Protein AF-A0AAE0N6N7-F1 (afdb_monomer_lite)

Secondary structure (DSSP, 8-state):
----------------------------PPPPTTHHHHHTSSPEEEEEEESS--THHHHHHHHHHHHH--TTEEEEEEE---TTS-SS--SHHHHHHHHHHHHHHHHH-SS-TTTT-SEEEE--SS--HHHHHHHHHHTTS-EEEHHHHHHHHHHHHS-TTT-EEEEEES-GGGTS-HHHHHHHHTS-S-HHHHHHTT--SHHHHTTS-SEEEE----HHHHS-S--SSHHHHHHHHHHHHHHHHHHHHHHHHHTTT-EEEEEE-SGGGTT-HHHHHHHHHHHH-HHHHHH-EEEEHHHHHHHHHHHHHSS----------HHHHHHHHHHHHHHHHHTTSTT-PPPP-PPPPPPPP--

InterPro domains:
  IPR015942 Asp/Glu/hydantoin racemase [PF01177] (47-173)
  IPR052186 Hydantoin racemase-like [PTHR28047] (44-173)
  IPR053714 Isomerization and Racemization Enzyme Superfamily [G3DSA:3.40.50.12500] (45-309)

Organism: NCBI:txid330526

Foldseek 3Di:
DDDDDDDDDDDDDDDDDDDDDDDPPPPPDDDDPVVVVVVVPAQAEEEEEELAQQPVVCVQCVVVLVVVCQPSYHYDYDHQPDPPQHNDDADPCSLVVSLVSVVCCCPVVPPNPLVRGQAYEHQDLDPRPNQVLSVLVNPPRYYYYLLNLCLVVQLVQQDPPLFAEEEEEQHPVCQVCLVCSCCVPPNDPPVVVCVVVVDDCVSSVSSGHLGYFHQNAFLCLCPPPDDPDPVRNVVSNVSSLVSLLVRLLVSCVSSVVRHQEYEHSHPSCPPCQVSSLVSLCVNNNPPRSNRYHYYYSSSSSSVVSSVVSPDPPPVPPPPDPSVVSVVVSVVVVVVVVVVVPPPPDDDDDDDDDDDDDDD

Structure (mmCIF, N/CA/C/O backbone):
data_AF-A0AAE0N6N7-F1
#
_entry.id   AF-A0AAE0N6N7-F1
#
loop_
_atom_site.group_PDB
_atom_site.id
_atom_site.type_symbol
_atom_site.label_atom_id
_atom_site.label_alt_id
_atom_site.label_comp_id
_atom_site.label_asym_id
_atom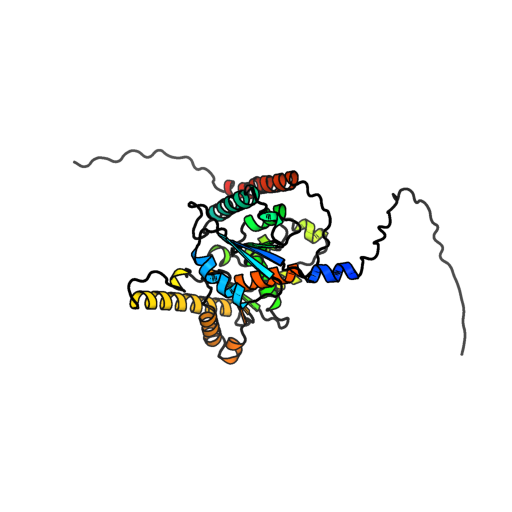_site.label_entity_id
_atom_site.label_seq_id
_atom_site.pdbx_PDB_ins_code
_atom_site.Cartn_x
_atom_site.Cartn_y
_atom_site.Cartn_z
_atom_site.occupancy
_atom_site.B_iso_or_equiv
_atom_site.auth_seq_id
_atom_site.auth_comp_id
_atom_site.auth_asym_id
_atom_site.auth_atom_id
_atom_site.pdbx_PDB_model_num
ATOM 1 N N . MET A 1 1 ? -68.391 -5.441 -29.777 1.00 37.22 1 MET A N 1
ATOM 2 C CA . MET A 1 1 ? -68.646 -4.586 -30.956 1.00 37.22 1 MET A CA 1
ATOM 3 C C . MET A 1 1 ? -67.304 -3.922 -31.245 1.00 37.22 1 MET A C 1
ATOM 5 O O . MET A 1 1 ? -66.884 -3.152 -30.397 1.00 37.22 1 MET A O 1
ATOM 9 N N . GLN A 1 2 ? -66.440 -4.465 -32.125 1.00 34.62 2 GLN A N 1
ATOM 10 C CA . GLN A 1 2 ? -66.438 -4.284 -33.604 1.00 34.62 2 GLN A CA 1
ATOM 11 C C . GLN A 1 2 ? -66.684 -2.808 -33.954 1.00 34.62 2 GLN A C 1
ATOM 13 O O . GLN A 1 2 ? -67.701 -2.286 -33.505 1.00 34.62 2 GLN A O 1
ATOM 18 N N . SER A 1 3 ? -65.803 -2.064 -34.628 1.00 36.16 3 SER A N 1
ATOM 19 C CA . SER A 1 3 ? -65.008 -2.294 -35.864 1.00 36.16 3 SER A CA 1
ATOM 20 C C . SER A 1 3 ? -63.909 -1.198 -35.952 1.00 36.16 3 SER A C 1
ATOM 22 O O . SER A 1 3 ? -64.148 -0.112 -35.426 1.00 36.16 3 SER A O 1
ATOM 24 N N . ASP A 1 4 ? -62.654 -1.461 -36.330 1.00 40.19 4 ASP A N 1
ATOM 25 C CA . ASP A 1 4 ? -62.022 -1.587 -37.676 1.00 40.19 4 ASP A CA 1
ATOM 26 C C . ASP A 1 4 ? -61.869 -0.282 -38.510 1.00 40.19 4 ASP A C 1
ATOM 28 O O . ASP A 1 4 ? -62.844 0.449 -38.691 1.00 40.19 4 ASP A O 1
ATOM 32 N N . ASP A 1 5 ? -60.629 -0.115 -39.025 1.00 41.44 5 ASP A N 1
ATOM 33 C CA . ASP A 1 5 ? -60.130 0.541 -40.268 1.00 41.44 5 ASP A CA 1
ATOM 34 C C . ASP A 1 5 ? -60.171 2.091 -40.417 1.00 41.44 5 ASP A C 1
ATOM 36 O O . ASP A 1 5 ? -61.094 2.743 -39.943 1.00 41.44 5 ASP A O 1
ATOM 40 N N . ASP A 1 6 ? -59.257 2.822 -41.088 1.00 35.31 6 ASP A N 1
ATOM 41 C CA . ASP A 1 6 ? -57.997 2.571 -41.826 1.00 35.31 6 ASP A CA 1
ATOM 42 C C . ASP A 1 6 ? -57.350 3.932 -42.241 1.00 35.31 6 ASP A C 1
ATOM 44 O O . ASP A 1 6 ? -58.058 4.936 -42.334 1.00 35.31 6 ASP A O 1
ATOM 48 N N . GLY A 1 7 ? -56.050 3.927 -42.601 1.00 30.41 7 GLY A N 1
ATOM 49 C CA . GLY A 1 7 ? -55.371 4.882 -43.524 1.00 30.41 7 GLY A CA 1
ATOM 50 C C . GLY A 1 7 ? -54.951 6.267 -42.971 1.00 30.41 7 GLY A C 1
ATOM 51 O O . GLY A 1 7 ? -55.625 6.850 -42.138 1.00 30.41 7 GLY A O 1
ATOM 52 N N . ASP A 1 8 ? -53.869 6.935 -43.388 1.00 31.20 8 ASP A N 1
ATOM 53 C CA . ASP A 1 8 ? -52.948 6.707 -44.500 1.00 31.20 8 ASP A CA 1
ATOM 54 C C . ASP A 1 8 ? -51.705 7.630 -44.396 1.00 31.20 8 ASP A C 1
ATOM 56 O O . ASP A 1 8 ? -51.755 8.720 -43.826 1.00 31.20 8 ASP A O 1
ATOM 60 N N . LEU A 1 9 ? -50.609 7.159 -45.001 1.00 29.58 9 LEU A N 1
ATOM 61 C CA . LEU A 1 9 ? -49.514 7.872 -45.685 1.00 29.58 9 LEU A CA 1
ATOM 62 C C . LEU A 1 9 ? -49.023 9.261 -45.199 1.00 29.58 9 LEU A C 1
ATOM 64 O O . LEU A 1 9 ? -49.625 10.294 -45.475 1.00 29.58 9 LEU A O 1
ATOM 68 N N . PHE A 1 10 ? -47.752 9.313 -44.769 1.00 30.17 10 PHE A N 1
ATOM 69 C CA . PHE A 1 10 ? -46.844 10.405 -45.155 1.00 30.17 10 PHE A CA 1
ATOM 70 C C . PHE A 1 10 ? -45.523 9.850 -45.693 1.00 30.17 10 PHE A C 1
ATOM 72 O O . PHE A 1 10 ? -44.670 9.341 -44.970 1.00 30.17 10 PHE A O 1
ATOM 79 N N . SER A 1 11 ? -45.378 9.970 -47.008 1.00 27.73 11 SER A N 1
ATOM 80 C CA . SER A 1 11 ? -44.148 9.802 -47.768 1.00 27.73 11 SER A CA 1
ATOM 81 C C . SER A 1 11 ? -43.227 11.007 -47.575 1.00 27.73 11 SER A C 1
ATOM 83 O O . SER A 1 11 ? -43.656 12.135 -47.818 1.00 27.73 11 SER A O 1
ATOM 85 N N . PHE A 1 12 ? -41.946 10.782 -47.279 1.00 28.17 12 PHE A N 1
ATOM 86 C CA . PHE A 1 12 ? -40.896 11.719 -47.673 1.00 28.17 12 PHE A CA 1
ATOM 87 C C . PHE A 1 12 ? -39.781 10.985 -48.408 1.00 28.17 12 PHE A C 1
ATOM 89 O O . PHE A 1 12 ? -39.242 9.972 -47.968 1.00 28.17 12 PHE A O 1
ATOM 96 N N . SER A 1 13 ? -39.527 11.510 -49.598 1.00 27.88 13 SER A N 1
ATOM 97 C CA . SER A 1 13 ? -38.642 11.030 -50.640 1.00 27.88 13 SER A CA 1
ATOM 98 C C . SER A 1 13 ? -37.166 11.155 -50.277 1.00 27.88 13 SER A C 1
ATOM 100 O O . SER A 1 13 ? -36.708 12.166 -49.751 1.00 27.88 13 SER A O 1
ATOM 102 N N . ASN A 1 14 ? -36.437 10.123 -50.680 1.00 30.17 14 ASN A N 1
ATOM 103 C CA . ASN A 1 14 ? -34.991 9.995 -50.691 1.00 30.17 14 ASN A CA 1
ATOM 104 C C . ASN A 1 14 ? -34.363 10.950 -51.726 1.00 30.17 14 ASN A C 1
ATOM 106 O O . ASN A 1 14 ? -34.770 10.929 -52.889 1.00 30.17 14 ASN A O 1
ATOM 110 N N . SER A 1 15 ? -33.320 11.702 -51.363 1.00 30.69 15 SER A N 1
ATOM 111 C CA . SER A 1 15 ? -32.329 12.153 -52.348 1.00 30.69 15 SER A CA 1
ATOM 112 C C . SER A 1 15 ? -30.962 12.435 -51.718 1.00 30.69 15 SER A C 1
ATOM 114 O O . SER A 1 15 ? -30.848 13.271 -50.828 1.00 30.69 15 SER A O 1
ATOM 116 N N . GLN A 1 16 ? -29.949 11.797 -52.313 1.00 28.53 16 GLN A N 1
ATOM 117 C CA . GLN A 1 16 ? -28.511 12.107 -52.294 1.00 28.53 16 GLN A CA 1
ATOM 118 C C . GLN A 1 16 ? -27.641 11.474 -51.196 1.00 28.53 16 GLN A C 1
ATOM 120 O O . GLN A 1 16 ? -27.112 12.111 -50.293 1.00 28.53 16 GLN A O 1
ATOM 125 N N . THR A 1 17 ? -27.389 10.182 -51.404 1.00 31.73 17 THR A N 1
ATOM 126 C CA . THR A 1 17 ? -26.151 9.476 -51.057 1.00 31.73 17 THR A CA 1
ATOM 127 C C . THR A 1 17 ? -25.037 9.777 -52.067 1.00 31.73 17 THR A C 1
ATOM 129 O O . THR A 1 17 ? -25.187 9.426 -53.235 1.00 31.73 17 THR A O 1
ATOM 132 N N . THR A 1 18 ? -23.883 10.271 -51.611 1.00 32.44 18 THR A N 1
ATOM 133 C CA . THR A 1 18 ? -22.568 9.943 -52.199 1.00 32.44 18 THR A CA 1
ATOM 134 C C . THR A 1 18 ? -21.485 10.012 -51.121 1.00 32.44 18 THR A C 1
ATOM 136 O O . THR A 1 18 ? -21.250 11.084 -50.570 1.00 32.44 18 THR A O 1
ATOM 139 N N . GLY A 1 19 ? -20.804 8.887 -50.858 1.00 31.38 19 GLY A N 1
ATOM 140 C CA . GLY A 1 19 ? -19.499 8.881 -50.183 1.00 31.38 19 GLY A CA 1
ATOM 141 C C . GLY A 1 19 ? -19.354 8.053 -48.900 1.00 31.38 19 GLY A C 1
ATOM 142 O O . GLY A 1 19 ? -18.694 8.522 -47.981 1.00 31.38 19 GLY A O 1
ATOM 143 N N . LEU A 1 20 ? -19.910 6.836 -48.810 1.00 30.45 20 LEU A N 1
ATOM 144 C CA . LEU A 1 20 ? -19.481 5.872 -47.783 1.00 30.45 20 LEU A CA 1
ATOM 145 C C . LEU A 1 20 ? -18.446 4.913 -48.381 1.00 30.45 20 LEU A C 1
ATOM 147 O O . LEU A 1 20 ? -18.771 4.054 -49.200 1.00 30.45 20 LEU A O 1
ATOM 151 N N . ALA A 1 21 ? -17.191 5.075 -47.963 1.00 36.97 21 ALA A N 1
ATOM 152 C CA . ALA A 1 21 ? -16.147 4.086 -48.178 1.00 36.97 21 ALA A CA 1
ATOM 153 C C . ALA A 1 21 ? -16.553 2.759 -47.514 1.00 36.97 21 ALA A C 1
ATOM 155 O O . ALA A 1 21 ? -17.053 2.731 -46.389 1.00 36.97 21 ALA A O 1
ATOM 156 N N . SER A 1 22 ? -16.343 1.665 -48.240 1.00 33.16 22 SER A N 1
ATOM 157 C CA . SER A 1 22 ? -16.628 0.285 -47.852 1.00 33.16 22 SER A CA 1
ATOM 158 C C . SER A 1 22 ? -16.132 -0.045 -46.438 1.00 33.16 22 SER A C 1
ATOM 160 O O . SER A 1 22 ? -14.933 -0.222 -46.211 1.00 33.16 22 SER A O 1
ATOM 162 N N . ARG A 1 23 ? -17.064 -0.177 -45.491 1.00 32.50 23 ARG A N 1
ATOM 163 C CA . ARG A 1 23 ? -16.818 -0.780 -44.180 1.00 32.50 23 ARG A CA 1
ATOM 164 C C . ARG A 1 23 ? -16.650 -2.283 -44.410 1.00 32.50 23 ARG A C 1
ATOM 166 O O . ARG A 1 23 ? -17.635 -2.982 -44.613 1.00 32.50 23 ARG A O 1
ATOM 173 N N . LYS A 1 24 ? -15.405 -2.773 -44.446 1.00 32.78 24 LYS A N 1
ATOM 174 C CA . LYS A 1 24 ? -15.137 -4.217 -44.380 1.00 32.78 24 LYS A CA 1
ATOM 175 C C . LYS A 1 24 ? -15.711 -4.725 -43.057 1.00 32.78 24 LYS A C 1
ATOM 177 O O . LYS A 1 24 ? -15.226 -4.338 -41.995 1.00 32.78 24 LYS A O 1
ATOM 182 N N . GLU A 1 25 ? -16.751 -5.547 -43.126 1.00 30.05 25 GLU A N 1
ATOM 183 C CA . GLU A 1 25 ? -17.173 -6.376 -42.002 1.00 30.05 25 GLU A CA 1
ATOM 184 C C . GLU A 1 25 ? -15.996 -7.268 -41.611 1.00 30.05 25 GLU A C 1
ATOM 186 O O . GLU A 1 25 ? -15.575 -8.148 -42.362 1.00 30.05 25 GLU A O 1
ATOM 191 N N . ILE A 1 26 ? -15.423 -6.998 -40.440 1.00 33.84 26 ILE A N 1
ATOM 192 C CA . ILE A 1 26 ? -14.475 -7.902 -39.799 1.00 33.84 26 ILE A CA 1
ATOM 193 C C . ILE A 1 26 ? -15.319 -9.070 -39.299 1.00 33.84 26 ILE A C 1
ATOM 195 O O . ILE A 1 26 ? -15.946 -8.994 -38.244 1.00 33.84 26 ILE A O 1
ATOM 199 N N . THR A 1 27 ? -15.391 -10.127 -40.102 1.00 29.03 27 THR A N 1
ATOM 200 C CA . THR A 1 27 ? -15.965 -11.398 -39.668 1.00 29.03 27 THR A CA 1
ATOM 201 C C . THR A 1 27 ? -14.968 -11.997 -38.681 1.00 29.03 27 THR A C 1
ATOM 203 O O . THR A 1 27 ? -13.871 -12.386 -39.075 1.00 29.03 27 THR A O 1
ATOM 206 N N . MET A 1 28 ? -15.290 -11.978 -37.385 1.00 32.44 28 MET A N 1
ATOM 207 C CA . MET A 1 28 ? -14.500 -12.707 -36.395 1.00 32.44 28 MET A CA 1
ATOM 208 C C . MET A 1 28 ? -14.747 -14.194 -36.633 1.00 32.44 28 MET A C 1
ATOM 210 O O . MET A 1 28 ? -15.859 -14.674 -36.414 1.00 32.44 28 MET A O 1
ATOM 214 N N . GLU A 1 29 ? -13.737 -14.911 -37.127 1.00 38.34 29 GLU A N 1
ATOM 215 C CA . GLU A 1 29 ? -13.797 -16.369 -37.132 1.00 38.34 29 GLU A CA 1
ATOM 216 C C . GLU A 1 29 ? -13.921 -16.872 -35.686 1.00 38.34 29 GLU A C 1
ATOM 218 O O . GLU A 1 29 ? -13.273 -16.322 -34.786 1.00 38.34 29 GLU A O 1
ATOM 223 N N . PRO A 1 30 ? -14.768 -17.882 -35.431 1.00 40.22 30 PRO A N 1
ATOM 224 C CA . PRO A 1 30 ? -14.930 -18.432 -34.098 1.00 40.22 30 PRO A CA 1
ATOM 225 C C . PRO A 1 30 ? -13.603 -19.046 -33.646 1.00 40.22 30 PRO A C 1
ATOM 227 O O . PRO A 1 30 ? -13.101 -19.993 -34.248 1.00 40.22 30 PRO A O 1
ATOM 230 N N . THR A 1 31 ? -13.032 -18.484 -32.580 1.00 55.28 31 THR A N 1
ATOM 231 C CA . THR A 1 31 ? -11.868 -19.028 -31.874 1.00 55.28 31 THR A CA 1
ATOM 232 C C . THR A 1 31 ? -12.093 -20.497 -31.534 1.00 55.28 31 THR A C 1
ATOM 234 O O . THR A 1 31 ? -13.128 -20.841 -30.961 1.00 55.28 31 THR A O 1
ATOM 237 N N . ASP A 1 32 ? -11.112 -21.337 -31.871 1.00 51.69 32 ASP A N 1
ATOM 238 C CA . ASP A 1 32 ? -11.078 -22.759 -31.529 1.00 51.69 32 ASP A CA 1
ATOM 239 C C . ASP A 1 32 ? -11.377 -22.950 -30.025 1.00 51.69 32 ASP A C 1
ATOM 241 O O . ASP A 1 32 ? -10.618 -22.448 -29.187 1.00 51.69 32 ASP A O 1
ATOM 245 N N . PRO A 1 33 ? -12.467 -23.645 -29.649 1.00 53.22 33 PRO A N 1
ATOM 246 C CA . PRO A 1 33 ? -12.832 -23.853 -28.250 1.00 53.22 33 PRO A CA 1
ATOM 247 C C . PRO A 1 33 ? -11.771 -24.638 -27.459 1.00 53.22 33 PRO A C 1
ATOM 249 O O . PRO A 1 33 ? -11.754 -24.544 -26.234 1.00 53.22 33 PRO A O 1
ATOM 252 N N . ASN A 1 34 ? -10.854 -25.352 -28.127 1.00 49.03 34 ASN A N 1
ATOM 253 C CA . ASN A 1 34 ? -9.736 -26.042 -27.476 1.00 49.03 34 ASN A CA 1
ATOM 254 C C . ASN A 1 34 ? -8.528 -25.135 -27.191 1.00 49.03 34 ASN A C 1
ATOM 256 O O . ASN A 1 34 ? -7.714 -25.462 -26.329 1.00 49.03 34 ASN A O 1
ATOM 260 N N . ALA A 1 35 ? -8.407 -23.973 -27.841 1.00 49.47 35 ALA A N 1
ATOM 261 C CA . ALA A 1 35 ? -7.314 -23.040 -27.558 1.00 49.47 35 ALA A CA 1
ATOM 262 C C . ALA A 1 35 ? -7.460 -22.389 -26.170 1.00 49.47 35 ALA A C 1
ATOM 264 O O . ALA A 1 35 ? -6.466 -22.041 -25.539 1.00 49.47 35 ALA A O 1
ATOM 265 N N . ALA A 1 36 ? -8.686 -22.261 -25.653 1.00 46.56 36 ALA A N 1
ATOM 266 C CA . ALA A 1 36 ? -8.923 -21.723 -24.316 1.00 46.56 36 ALA A CA 1
ATOM 267 C C . ALA A 1 36 ? -8.401 -22.651 -23.199 1.00 46.56 36 ALA A C 1
ATOM 269 O O . ALA A 1 36 ? -7.912 -22.148 -22.189 1.00 46.56 36 ALA A O 1
ATOM 270 N N . SER A 1 37 ? -8.427 -23.981 -23.386 1.00 49.69 37 SER A N 1
ATOM 271 C CA . SER A 1 37 ? -8.043 -24.932 -22.329 1.00 49.69 37 SER A CA 1
ATOM 272 C C . SER A 1 37 ? -6.529 -25.106 -22.158 1.00 49.69 37 SER A C 1
ATOM 274 O O . SER A 1 37 ? -6.078 -25.475 -21.078 1.00 49.69 37 SER A O 1
ATOM 276 N N . GLU A 1 38 ? -5.715 -24.836 -23.186 1.00 47.91 38 GLU A N 1
ATOM 277 C CA . GLU A 1 38 ? -4.245 -24.860 -23.053 1.00 47.91 38 GLU A CA 1
ATOM 278 C C . GLU A 1 38 ? -3.685 -23.599 -22.372 1.00 47.91 38 GLU A C 1
ATOM 280 O O . GLU A 1 38 ? -2.655 -23.666 -21.698 1.00 47.91 38 GLU A O 1
ATOM 285 N N . TYR A 1 39 ? -4.367 -22.453 -22.487 1.00 50.03 39 TYR A N 1
ATOM 286 C CA . TYR A 1 39 ? -3.932 -21.193 -21.868 1.00 50.03 39 TYR A CA 1
ATOM 287 C C . TYR A 1 39 ? -4.155 -21.135 -20.348 1.00 50.03 39 TYR A C 1
ATOM 289 O O . TYR A 1 39 ? -3.528 -20.310 -19.679 1.00 50.03 39 TYR A O 1
ATOM 297 N N . GLU A 1 40 ? -4.997 -22.010 -19.797 1.00 54.78 40 GLU A N 1
ATOM 298 C CA . GLU A 1 40 ? -5.256 -22.108 -18.355 1.00 54.78 40 GLU A CA 1
ATOM 299 C C . GLU A 1 40 ? -4.140 -22.834 -17.576 1.00 54.78 40 GLU A C 1
ATOM 301 O O . GLU A 1 40 ? -4.116 -22.766 -16.348 1.00 54.78 40 GLU A O 1
ATOM 306 N N . SER A 1 41 ? -3.182 -23.501 -18.241 1.00 62.50 41 SER A N 1
ATOM 307 C CA . SER A 1 41 ? -2.240 -24.395 -17.542 1.00 62.50 41 SER A CA 1
ATOM 308 C C . SER A 1 41 ? -0.912 -23.762 -17.108 1.00 62.50 41 SER A C 1
ATOM 310 O O . SER A 1 41 ? -0.263 -24.288 -16.198 1.00 62.50 41 SER A O 1
ATOM 312 N N . GLN A 1 42 ? -0.481 -22.647 -17.713 1.00 74.25 42 GLN A N 1
ATOM 313 C CA . GLN A 1 42 ? 0.834 -22.071 -17.406 1.00 74.25 42 GLN A CA 1
ATOM 314 C C . GLN A 1 42 ? 0.773 -21.001 -16.309 1.00 74.25 42 GLN A C 1
ATOM 316 O O . GLN A 1 42 ? -0.034 -20.072 -16.393 1.00 74.25 42 GLN A O 1
ATOM 321 N N . PRO A 1 43 ? 1.655 -21.081 -15.295 1.00 85.25 43 PRO A N 1
ATOM 322 C CA . PRO A 1 43 ? 1.693 -20.090 -14.236 1.00 85.25 43 PRO A CA 1
ATOM 323 C C . PRO A 1 43 ? 2.142 -18.730 -14.783 1.00 85.25 43 PRO A C 1
ATOM 325 O O . PRO A 1 43 ? 3.162 -18.617 -15.468 1.00 85.25 43 PRO A O 1
ATOM 328 N N . ARG A 1 44 ? 1.390 -17.686 -14.441 1.00 89.00 44 ARG A N 1
ATOM 329 C CA . ARG A 1 44 ? 1.674 -16.299 -14.808 1.00 89.00 44 ARG A CA 1
ATOM 330 C C . ARG A 1 44 ? 2.804 -15.744 -13.963 1.00 89.00 44 ARG A C 1
ATOM 332 O O . ARG A 1 44 ? 2.857 -15.978 -12.758 1.00 89.00 44 ARG A O 1
ATOM 339 N N . ARG A 1 45 ? 3.710 -14.992 -14.580 1.00 91.94 45 ARG A N 1
ATOM 340 C CA . ARG A 1 45 ? 4.894 -14.441 -13.913 1.00 91.94 45 ARG A CA 1
ATOM 341 C C . ARG A 1 45 ? 4.710 -12.952 -13.673 1.00 91.94 45 ARG A C 1
ATOM 343 O O . ARG A 1 45 ? 4.521 -12.194 -14.612 1.00 91.94 45 ARG A O 1
ATOM 350 N N . PHE A 1 46 ? 4.866 -12.496 -12.442 1.00 93.50 46 PHE A N 1
ATOM 351 C CA . PHE A 1 46 ? 4.744 -11.089 -12.070 1.00 93.50 46 PHE A CA 1
ATOM 352 C C . PHE A 1 46 ? 6.047 -10.550 -11.504 1.00 93.50 46 PHE A C 1
ATOM 354 O O . PHE A 1 46 ? 6.753 -11.253 -10.782 1.00 93.50 46 PHE A O 1
ATOM 361 N N . LEU A 1 47 ? 6.345 -9.285 -11.798 1.00 93.94 47 LEU A N 1
ATOM 362 C CA . LEU A 1 47 ? 7.499 -8.593 -11.236 1.00 93.94 47 LEU A CA 1
ATOM 363 C C . LEU A 1 47 ? 7.058 -7.504 -10.259 1.00 93.94 47 LEU A C 1
ATOM 365 O O . LEU A 1 47 ? 6.396 -6.538 -10.629 1.00 93.94 47 LEU A O 1
ATOM 369 N N . ILE A 1 48 ? 7.479 -7.638 -9.008 1.00 94.56 48 ILE A N 1
ATOM 370 C CA . ILE A 1 48 ? 7.307 -6.637 -7.961 1.00 94.56 48 ILE A CA 1
ATOM 371 C C . ILE A 1 48 ? 8.552 -5.755 -7.947 1.00 94.56 48 ILE A C 1
ATOM 373 O O . ILE A 1 48 ? 9.650 -6.217 -7.648 1.00 94.56 48 ILE A O 1
ATOM 377 N N . ILE A 1 49 ? 8.384 -4.480 -8.262 1.00 94.00 49 ILE A N 1
ATOM 378 C CA . ILE A 1 49 ? 9.453 -3.503 -8.435 1.00 94.00 49 ILE A CA 1
ATOM 379 C C . ILE A 1 49 ? 9.454 -2.556 -7.236 1.00 94.00 49 ILE A C 1
ATOM 381 O O . ILE A 1 49 ? 8.560 -1.724 -7.097 1.00 94.00 49 ILE A O 1
ATOM 385 N N . SER A 1 50 ? 10.483 -2.636 -6.396 1.00 93.31 50 SER A N 1
ATOM 386 C CA . SER A 1 50 ? 10.810 -1.581 -5.437 1.00 93.31 50 SER A CA 1
ATOM 387 C C . SER A 1 50 ? 11.704 -0.542 -6.123 1.00 93.31 50 SER A C 1
ATOM 389 O O . SER A 1 50 ? 12.849 -0.861 -6.460 1.00 93.31 50 SER A O 1
ATOM 391 N N . PRO A 1 51 ? 11.245 0.712 -6.295 1.00 92.31 51 PRO A N 1
ATOM 392 C CA . PRO A 1 51 ? 12.077 1.776 -6.865 1.00 92.31 51 PRO A CA 1
ATOM 393 C C . PRO A 1 51 ? 13.206 2.230 -5.926 1.00 92.31 51 PRO A C 1
ATOM 395 O O . PRO A 1 51 ? 14.163 2.866 -6.365 1.00 92.31 51 PRO A O 1
ATOM 398 N N . THR A 1 52 ? 13.121 1.885 -4.639 1.00 90.94 52 THR A N 1
ATOM 399 C CA . THR A 1 52 ? 14.172 2.142 -3.645 1.00 90.94 52 THR A CA 1
ATOM 400 C C . THR A 1 52 ? 15.130 0.961 -3.532 1.00 90.94 52 THR A C 1
ATOM 402 O O . THR A 1 52 ? 14.760 -0.177 -3.834 1.00 90.94 52 THR A O 1
ATOM 405 N N . ARG A 1 53 ? 16.322 1.209 -2.979 1.00 88.50 53 ARG A N 1
ATOM 406 C CA . ARG A 1 53 ? 17.299 0.160 -2.627 1.00 88.50 53 ARG A CA 1
ATOM 407 C C . ARG A 1 53 ? 17.055 -0.504 -1.264 1.00 88.50 53 ARG A C 1
ATOM 409 O O . ARG A 1 53 ? 17.986 -0.941 -0.583 1.00 88.50 53 ARG A O 1
ATOM 416 N N . SER A 1 54 ? 15.819 -0.489 -0.771 1.00 83.31 54 SER A N 1
ATOM 417 C CA . SER A 1 54 ? 15.501 -1.037 0.548 1.00 83.31 54 SER A CA 1
ATOM 418 C C . SER A 1 54 ? 15.524 -2.570 0.525 1.00 83.31 54 SER A C 1
ATOM 420 O O . SER A 1 54 ? 14.511 -3.206 0.271 1.00 83.31 54 SER A O 1
ATOM 422 N N . GLU A 1 55 ? 16.663 -3.188 0.850 1.00 72.19 55 GLU A N 1
ATOM 423 C CA . GLU A 1 55 ? 16.798 -4.657 1.003 1.00 72.19 55 GLU A CA 1
ATOM 424 C C . GLU A 1 55 ? 15.784 -5.248 1.998 1.00 72.19 55 GLU A C 1
ATOM 426 O O . GLU A 1 55 ? 15.341 -6.390 1.887 1.00 72.19 55 GLU A O 1
ATOM 431 N N . SER A 1 56 ? 15.366 -4.424 2.961 1.00 76.94 56 SER A N 1
ATOM 432 C CA . SER A 1 56 ? 14.366 -4.761 3.969 1.00 76.94 56 SER A CA 1
ATOM 433 C C . SER A 1 56 ? 12.995 -5.123 3.377 1.00 76.94 56 SER A C 1
ATOM 435 O O . SER A 1 56 ? 12.224 -5.814 4.047 1.00 76.94 56 SER A O 1
ATOM 437 N N . PHE A 1 57 ? 12.728 -4.685 2.140 1.00 81.56 57 PHE A N 1
ATOM 438 C CA . PHE A 1 57 ? 11.500 -4.902 1.386 1.00 81.56 57 PHE A CA 1
ATOM 439 C C . PHE A 1 57 ? 11.262 -6.385 1.082 1.00 81.56 57 PHE A C 1
ATOM 441 O O . PHE A 1 57 ? 10.221 -6.922 1.451 1.00 81.56 57 PHE A O 1
ATOM 448 N N . VAL A 1 58 ? 12.238 -7.072 0.477 1.00 80.19 58 VAL A N 1
ATOM 449 C CA . VAL A 1 58 ? 12.086 -8.475 0.044 1.00 80.19 58 VAL A CA 1
ATOM 450 C C . VAL A 1 58 ? 11.811 -9.374 1.245 1.00 80.19 58 VAL A C 1
ATOM 452 O O . VAL A 1 58 ? 10.807 -10.080 1.277 1.00 80.19 58 VAL A O 1
ATOM 455 N N . HIS A 1 59 ? 12.643 -9.267 2.284 1.00 82.44 59 HIS A N 1
ATOM 456 C CA . HIS A 1 59 ? 12.483 -10.054 3.508 1.00 82.44 59 HIS A CA 1
ATOM 457 C C . HIS A 1 59 ? 11.139 -9.832 4.210 1.00 82.44 59 HIS A C 1
ATOM 459 O O . HIS A 1 59 ? 10.657 -10.729 4.896 1.00 82.44 59 HIS A O 1
ATOM 465 N N . ARG A 1 60 ? 10.540 -8.644 4.069 1.00 81.81 60 ARG A N 1
ATOM 466 C CA . ARG A 1 60 ? 9.271 -8.317 4.723 1.00 81.81 60 ARG A CA 1
ATOM 467 C C . ARG A 1 60 ? 8.068 -8.788 3.915 1.00 81.81 60 ARG A C 1
ATOM 469 O O . ARG A 1 60 ? 7.126 -9.327 4.487 1.00 81.81 60 ARG A O 1
ATOM 476 N N . PHE A 1 61 ? 8.088 -8.566 2.607 1.00 87.12 61 PHE A N 1
ATOM 477 C CA . PHE A 1 61 ? 6.897 -8.717 1.782 1.00 87.12 61 PHE A CA 1
ATOM 478 C C . PHE A 1 61 ? 6.801 -10.061 1.069 1.00 87.12 61 PHE A C 1
ATOM 480 O O . PHE A 1 61 ? 5.687 -10.481 0.779 1.00 87.12 61 PHE A O 1
ATOM 487 N N . MET A 1 62 ? 7.901 -10.784 0.847 1.00 89.00 62 MET A N 1
ATOM 488 C CA . MET A 1 62 ? 7.809 -12.133 0.268 1.00 89.00 62 MET A CA 1
ATOM 489 C C . MET A 1 62 ? 7.009 -13.107 1.139 1.00 89.00 62 MET A C 1
ATOM 491 O O . MET A 1 62 ? 6.087 -13.714 0.604 1.00 89.00 62 MET A O 1
ATOM 495 N N . PRO A 1 63 ? 7.176 -13.140 2.479 1.00 90.31 63 PRO A N 1
ATOM 496 C CA . PRO A 1 63 ? 6.300 -13.947 3.327 1.00 90.31 63 PRO A CA 1
ATOM 497 C C . PRO A 1 63 ? 4.813 -13.591 3.194 1.00 90.31 63 PRO A C 1
ATOM 499 O O . PRO A 1 63 ? 3.950 -14.424 3.447 1.00 90.31 63 PRO A O 1
ATOM 502 N N . LEU A 1 64 ? 4.489 -12.341 2.849 1.00 89.62 64 LEU A N 1
ATOM 503 C CA . LEU A 1 64 ? 3.111 -11.920 2.609 1.00 89.62 64 LEU A CA 1
ATOM 504 C C . LEU A 1 64 ? 2.605 -12.397 1.243 1.00 89.62 64 LEU A C 1
ATOM 506 O O . LEU A 1 64 ? 1.465 -12.840 1.162 1.00 89.62 64 LEU A O 1
ATOM 510 N N . VAL A 1 65 ? 3.438 -12.337 0.204 1.00 91.81 65 VAL A N 1
ATOM 511 C CA . VAL A 1 65 ? 3.123 -12.905 -1.115 1.00 91.81 65 VAL A CA 1
ATOM 512 C C . VAL A 1 65 ? 2.857 -14.408 -0.998 1.00 91.81 65 VAL A C 1
ATOM 514 O O . VAL A 1 65 ? 1.828 -14.876 -1.480 1.00 91.81 65 VAL A O 1
ATOM 517 N N . ASP A 1 66 ? 3.710 -15.132 -0.272 1.00 90.44 66 ASP A N 1
ATOM 518 C CA . ASP A 1 66 ? 3.564 -16.574 -0.046 1.00 90.44 66 ASP A CA 1
ATOM 519 C C . ASP A 1 66 ? 2.263 -16.903 0.698 1.00 90.44 66 ASP A C 1
ATOM 521 O O . ASP A 1 66 ? 1.544 -17.826 0.324 1.00 90.44 66 ASP A O 1
ATOM 525 N N . ARG A 1 67 ? 1.911 -16.110 1.723 1.00 91.81 67 ARG A N 1
ATOM 526 C CA . ARG A 1 67 ? 0.650 -16.273 2.469 1.00 91.81 67 ARG A CA 1
ATOM 527 C C . ARG A 1 67 ? -0.595 -16.008 1.630 1.00 91.81 67 ARG A C 1
ATOM 529 O O . ARG A 1 67 ? -1.627 -16.608 1.907 1.00 91.81 67 ARG A O 1
ATOM 536 N N . LEU A 1 68 ? -0.525 -15.090 0.664 1.00 90.56 68 LEU A N 1
ATOM 537 C CA . LEU A 1 68 ? -1.649 -14.819 -0.234 1.00 90.56 68 LEU A CA 1
ATOM 538 C C . LEU A 1 68 ? -1.897 -15.983 -1.199 1.00 90.56 68 LEU A C 1
ATOM 540 O O . LEU A 1 68 ? -3.031 -16.136 -1.643 1.00 90.56 68 LEU A O 1
ATOM 544 N N . ALA A 1 69 ? -0.864 -16.786 -1.494 1.00 87.75 69 ALA A N 1
ATOM 545 C CA . ALA A 1 69 ? -0.949 -18.035 -2.252 1.00 87.75 69 ALA A CA 1
ATOM 546 C C . ALA A 1 69 ? -1.826 -17.924 -3.512 1.00 87.75 69 ALA A C 1
ATOM 548 O O . ALA A 1 69 ? -2.681 -18.774 -3.762 1.00 87.75 69 ALA A O 1
ATOM 549 N N . ILE A 1 70 ? -1.640 -16.843 -4.284 1.00 88.88 70 ILE A N 1
ATOM 550 C CA . ILE A 1 70 ? -2.449 -16.576 -5.476 1.00 88.88 70 ILE A CA 1
ATOM 551 C C . ILE A 1 70 ? -2.263 -17.746 -6.457 1.00 88.88 70 ILE A C 1
ATOM 553 O O . ILE A 1 70 ? -1.136 -17.982 -6.905 1.00 88.88 70 ILE A O 1
ATOM 557 N N . PRO A 1 71 ? -3.333 -18.489 -6.794 1.00 85.81 71 PRO A N 1
ATOM 558 C CA . PRO A 1 71 ? -3.216 -19.650 -7.664 1.00 85.81 71 PRO A CA 1
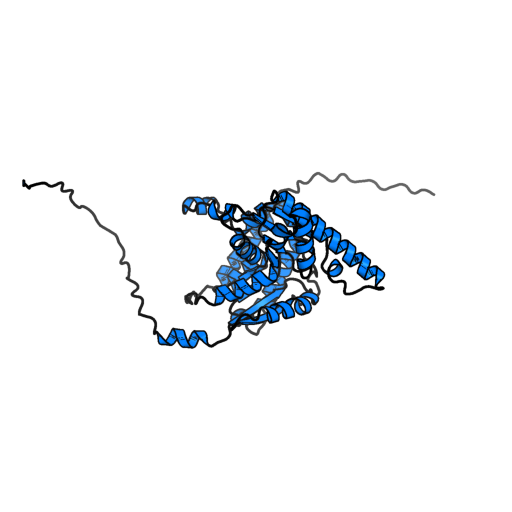ATOM 559 C C . PRO A 1 71 ? -2.623 -19.267 -9.020 1.00 85.81 71 PRO A C 1
ATOM 561 O O . PRO A 1 71 ? -2.921 -18.201 -9.556 1.00 85.81 71 PRO A O 1
ATOM 564 N N . HIS A 1 72 ? -1.780 -20.141 -9.572 1.00 86.50 72 HIS A N 1
ATOM 565 C CA . HIS A 1 72 ? -1.166 -19.963 -10.894 1.00 86.50 72 HIS A CA 1
ATOM 566 C C . HIS A 1 72 ? -0.388 -18.643 -11.074 1.00 86.50 72 HIS A C 1
ATOM 568 O O . HIS A 1 72 ? -0.201 -18.194 -12.203 1.00 86.50 72 HIS A O 1
ATOM 574 N N . ALA A 1 73 ? 0.098 -18.032 -9.989 1.00 90.38 73 ALA A N 1
ATOM 575 C CA . ALA A 1 73 ? 0.895 -16.810 -10.022 1.00 90.38 73 ALA A CA 1
ATOM 576 C C . ALA A 1 73 ? 2.279 -17.027 -9.394 1.00 90.38 73 ALA A C 1
ATOM 578 O O . ALA A 1 73 ? 2.409 -17.497 -8.267 1.00 90.38 73 ALA A O 1
ATOM 579 N N . ILE A 1 74 ? 3.325 -16.639 -10.119 1.00 91.56 74 ILE A N 1
ATOM 580 C CA . ILE A 1 74 ? 4.717 -16.643 -9.671 1.00 91.56 74 ILE A CA 1
ATOM 581 C C . ILE A 1 74 ? 5.164 -15.196 -9.546 1.00 91.56 74 ILE A C 1
ATOM 583 O O . ILE A 1 74 ? 5.189 -14.465 -10.533 1.00 91.56 74 ILE A O 1
ATOM 587 N N . PHE A 1 75 ? 5.578 -14.786 -8.354 1.00 92.19 75 PHE A N 1
ATOM 588 C CA . PHE A 1 75 ? 6.079 -13.439 -8.117 1.00 92.19 75 PHE A CA 1
ATOM 589 C C . PHE A 1 75 ? 7.602 -13.442 -8.028 1.00 92.19 75 PHE A C 1
ATOM 591 O O . PHE A 1 75 ? 8.206 -14.229 -7.307 1.00 92.19 75 PHE A O 1
ATOM 598 N N . SER A 1 76 ? 8.229 -12.541 -8.770 1.00 91.88 76 SER A N 1
ATOM 599 C CA . SER A 1 76 ? 9.647 -12.208 -8.659 1.00 91.88 76 SER A CA 1
ATOM 600 C C . SER A 1 76 ? 9.791 -10.783 -8.146 1.00 91.88 76 SER A C 1
ATOM 602 O O . SER A 1 76 ? 8.901 -9.954 -8.333 1.00 91.88 76 SER A O 1
ATOM 604 N N . THR A 1 77 ? 10.920 -10.475 -7.518 1.00 91.69 77 THR A N 1
ATOM 605 C CA . THR A 1 77 ? 11.204 -9.126 -7.019 1.00 91.69 77 THR A CA 1
ATOM 606 C C . THR A 1 77 ? 12.367 -8.494 -7.748 1.00 91.69 77 THR A C 1
ATOM 608 O O . THR A 1 77 ? 13.394 -9.130 -7.968 1.00 91.69 77 THR A O 1
ATOM 611 N N . TYR A 1 78 ? 12.238 -7.203 -8.002 1.00 91.50 78 TYR A N 1
ATOM 612 C CA . TYR A 1 78 ? 13.326 -6.319 -8.356 1.00 91.50 78 TYR A CA 1
ATOM 613 C C . TYR A 1 78 ? 13.435 -5.230 -7.290 1.00 91.50 78 TYR A C 1
ATOM 615 O O . TYR A 1 78 ? 12.461 -4.545 -6.979 1.00 91.50 78 TYR A O 1
ATOM 623 N N . VAL A 1 79 ? 14.630 -5.063 -6.737 1.00 90.94 79 VAL A N 1
ATOM 624 C CA . VAL A 1 79 ? 14.978 -3.950 -5.851 1.00 90.94 79 VAL A CA 1
ATOM 625 C C . VAL A 1 79 ? 16.015 -3.127 -6.585 1.00 90.94 79 VAL A C 1
ATOM 627 O O . VAL A 1 79 ? 16.973 -3.705 -7.090 1.00 90.94 79 VAL A O 1
ATOM 630 N N . ASN A 1 80 ? 15.824 -1.808 -6.652 1.00 90.00 80 ASN A N 1
ATOM 631 C CA . ASN A 1 80 ? 16.758 -0.921 -7.338 1.00 90.00 80 ASN A CA 1
ATOM 632 C C . ASN A 1 80 ? 18.188 -1.134 -6.794 1.00 90.00 80 ASN A C 1
ATOM 634 O O . ASN A 1 80 ? 18.439 -0.814 -5.628 1.00 90.00 80 ASN A O 1
ATOM 638 N N . PRO A 1 81 ? 19.113 -1.691 -7.600 1.00 86.94 81 PRO A N 1
ATOM 639 C CA . PRO A 1 81 ? 20.438 -2.069 -7.132 1.00 86.94 81 PRO A CA 1
ATOM 640 C C . PRO A 1 81 ? 21.407 -0.883 -7.128 1.00 86.94 81 PRO A C 1
ATOM 642 O O . PRO A 1 81 ? 22.539 -1.034 -6.672 1.00 86.94 81 PRO A O 1
ATOM 645 N N . CYS A 1 82 ? 21.003 0.283 -7.650 1.00 86.81 82 CYS A N 1
ATOM 646 C CA . CYS A 1 82 ? 21.878 1.442 -7.735 1.00 86.81 82 CYS A CA 1
ATOM 647 C C . CYS A 1 82 ? 22.317 1.886 -6.323 1.00 86.81 82 CYS A C 1
ATOM 649 O O . CYS A 1 82 ? 21.458 2.180 -5.483 1.00 86.81 82 CYS A O 1
ATOM 651 N N . PRO A 1 83 ? 23.634 1.968 -6.039 1.00 85.75 83 PRO A N 1
ATOM 652 C CA . PRO A 1 83 ? 24.137 2.387 -4.728 1.00 85.75 83 PRO A CA 1
ATOM 653 C C . PRO A 1 83 ? 23.646 3.776 -4.303 1.00 85.75 83 PRO A C 1
ATOM 655 O O . PRO A 1 83 ? 23.377 3.994 -3.117 1.00 85.75 83 PRO A O 1
ATOM 658 N N . ASP A 1 84 ? 23.472 4.664 -5.284 1.00 85.75 84 ASP A N 1
ATOM 659 C CA . ASP A 1 84 ? 23.034 6.050 -5.105 1.00 85.75 84 ASP A CA 1
ATOM 660 C C . ASP A 1 84 ? 21.510 6.186 -5.009 1.00 85.75 84 ASP A C 1
ATOM 662 O O . ASP A 1 84 ? 21.002 7.253 -4.663 1.00 85.75 84 ASP A O 1
ATOM 666 N N . ALA A 1 85 ? 20.751 5.113 -5.266 1.00 86.69 85 ALA A N 1
ATOM 667 C CA . ALA A 1 85 ? 19.311 5.147 -5.080 1.00 86.69 85 ALA A CA 1
ATOM 668 C C . ALA A 1 85 ? 18.969 5.440 -3.605 1.00 86.69 85 ALA A C 1
ATOM 670 O O . ALA A 1 85 ? 19.558 4.862 -2.678 1.00 86.69 85 ALA A O 1
ATOM 671 N N . PRO A 1 86 ? 17.981 6.302 -3.336 1.00 86.25 86 PRO A N 1
ATOM 672 C CA . PRO A 1 86 ? 17.546 6.561 -1.977 1.00 86.25 86 PRO A CA 1
ATOM 673 C C . PRO A 1 86 ? 16.921 5.308 -1.343 1.00 86.25 86 PRO A C 1
ATOM 675 O O . PRO A 1 86 ? 16.298 4.470 -2.004 1.00 86.25 86 PRO A O 1
ATOM 678 N N . ARG A 1 87 ? 17.066 5.181 -0.017 1.00 83.75 87 ARG A N 1
ATOM 679 C CA . ARG A 1 87 ? 16.357 4.156 0.778 1.00 83.75 87 ARG A CA 1
ATOM 680 C C . ARG A 1 87 ? 14.901 4.539 1.062 1.00 83.75 87 ARG A C 1
ATOM 682 O O . ARG A 1 87 ? 14.097 3.669 1.376 1.00 83.75 87 ARG A O 1
ATOM 689 N N . THR A 1 88 ? 14.575 5.824 0.946 1.00 81.94 88 THR A N 1
ATOM 690 C CA . THR A 1 88 ? 13.241 6.389 1.169 1.00 81.94 88 THR A CA 1
ATOM 691 C C . THR A 1 88 ? 13.027 7.523 0.180 1.00 81.94 88 THR A C 1
ATOM 693 O O . THR A 1 88 ? 13.908 8.363 0.026 1.00 81.94 88 THR A O 1
ATOM 696 N N . LEU A 1 89 ? 11.866 7.556 -0.465 1.00 82.88 89 LEU A N 1
ATOM 697 C CA . LEU A 1 89 ? 11.500 8.602 -1.416 1.00 82.88 89 LEU A CA 1
ATOM 698 C C . LEU A 1 89 ? 10.912 9.782 -0.642 1.00 82.88 89 LEU A C 1
ATOM 700 O O . LEU A 1 89 ? 9.957 9.593 0.110 1.00 82.88 89 LEU A O 1
ATOM 704 N N . ARG A 1 90 ? 11.491 10.977 -0.782 1.00 79.75 90 ARG A N 1
ATOM 705 C CA . ARG A 1 90 ? 11.034 12.177 -0.057 1.00 79.75 90 ARG A CA 1
ATOM 706 C C . ARG A 1 90 ? 10.740 13.351 -0.976 1.00 79.75 90 ARG A C 1
ATOM 708 O O . ARG A 1 90 ? 9.939 14.209 -0.622 1.00 79.75 90 ARG A O 1
ATOM 715 N N . THR A 1 91 ? 11.387 13.401 -2.133 1.00 82.38 91 THR A N 1
ATOM 716 C CA . THR A 1 91 ? 11.294 14.520 -3.070 1.00 82.38 91 THR A CA 1
ATOM 717 C C . THR A 1 91 ? 10.854 14.055 -4.452 1.00 82.38 91 THR A C 1
ATOM 719 O O . THR A 1 91 ? 11.071 12.906 -4.837 1.00 82.38 91 THR A O 1
ATOM 722 N N . SER A 1 92 ? 10.292 14.965 -5.250 1.00 82.56 92 SER A N 1
ATOM 723 C CA . SER A 1 92 ? 9.988 14.685 -6.659 1.00 82.56 92 SER A CA 1
ATOM 724 C C . SER A 1 92 ? 11.240 14.287 -7.447 1.00 82.56 92 SER A C 1
ATOM 726 O O . SER A 1 92 ? 11.159 13.443 -8.335 1.00 82.56 92 SER A O 1
ATOM 728 N N . ASN A 1 93 ? 12.408 14.842 -7.101 1.00 86.00 93 ASN A N 1
ATOM 729 C CA . ASN A 1 93 ? 13.673 14.458 -7.720 1.00 86.00 93 ASN A CA 1
ATOM 730 C C . ASN A 1 93 ? 14.017 12.987 -7.437 1.00 86.00 93 ASN A C 1
ATOM 732 O O . ASN A 1 93 ? 14.420 12.281 -8.357 1.00 86.00 93 ASN A O 1
ATOM 736 N N . ASP A 1 94 ? 13.776 12.497 -6.215 1.00 87.38 94 ASP A N 1
ATOM 737 C CA . ASP A 1 94 ? 13.958 11.078 -5.880 1.00 87.38 94 ASP A CA 1
ATOM 738 C C . ASP A 1 94 ? 13.072 10.182 -6.756 1.00 87.38 94 ASP A C 1
ATOM 740 O O . ASP A 1 94 ? 13.534 9.164 -7.274 1.00 87.38 94 ASP A O 1
ATOM 744 N N . LEU A 1 95 ? 11.806 10.571 -6.951 1.00 89.00 95 LEU A N 1
ATOM 745 C CA . LEU A 1 95 ? 10.837 9.825 -7.763 1.00 89.00 95 LEU A CA 1
ATOM 746 C C . LEU A 1 95 ? 11.270 9.728 -9.233 1.00 89.00 95 LEU A C 1
ATOM 748 O O . LEU A 1 95 ? 11.192 8.660 -9.838 1.00 89.00 95 LEU A O 1
ATOM 752 N N . TRP A 1 96 ? 11.735 10.832 -9.819 1.00 89.69 96 TRP A N 1
ATOM 753 C CA . TRP A 1 96 ? 12.217 10.849 -11.202 1.00 89.69 96 TRP A CA 1
ATOM 754 C C . TRP A 1 96 ? 13.532 10.096 -11.365 1.00 89.69 96 TRP A C 1
ATOM 756 O O . TRP A 1 96 ? 13.656 9.274 -12.272 1.00 89.69 96 TRP A O 1
ATOM 766 N N . HIS A 1 97 ? 14.487 10.336 -10.468 1.00 91.19 97 HIS A N 1
ATOM 767 C CA . HIS A 1 97 ? 15.804 9.716 -10.530 1.00 91.19 97 HIS A CA 1
ATOM 768 C C . HIS A 1 97 ? 15.718 8.192 -10.398 1.00 91.19 97 HIS A C 1
ATOM 770 O O . HIS A 1 97 ? 16.302 7.460 -11.194 1.00 91.19 97 HIS A O 1
ATOM 776 N N . THR A 1 98 ? 14.921 7.696 -9.448 1.00 93.44 98 THR A N 1
ATOM 777 C CA . THR A 1 98 ? 14.704 6.251 -9.302 1.00 93.44 98 THR A CA 1
ATOM 778 C C . THR A 1 98 ? 13.929 5.659 -10.475 1.00 93.44 98 THR A C 1
ATOM 780 O O . THR A 1 98 ? 14.259 4.559 -10.906 1.00 93.44 98 THR A O 1
ATOM 783 N N . ALA A 1 99 ? 12.953 6.370 -11.054 1.00 93.69 99 ALA A N 1
ATOM 784 C CA . ALA A 1 99 ? 12.263 5.893 -12.253 1.00 93.69 99 ALA A CA 1
ATOM 785 C C . ALA A 1 99 ? 13.237 5.684 -13.420 1.00 93.69 99 ALA A C 1
ATOM 787 O O . ALA A 1 99 ? 13.209 4.631 -14.053 1.00 93.69 99 ALA A O 1
ATOM 788 N N . GLU A 1 100 ? 14.125 6.651 -13.664 1.00 91.38 100 GLU A N 1
ATOM 789 C CA . GLU A 1 100 ? 15.139 6.569 -14.716 1.00 91.38 100 GLU A CA 1
ATOM 790 C C . GLU A 1 100 ? 16.089 5.386 -14.495 1.00 91.38 100 GLU A C 1
ATOM 792 O O . GLU A 1 100 ? 16.274 4.577 -15.403 1.00 91.38 100 GLU A O 1
ATOM 797 N N . GLN A 1 101 ? 16.613 5.220 -13.277 1.00 91.62 101 GLN A N 1
ATOM 798 C CA . GLN A 1 101 ? 17.489 4.096 -12.928 1.00 91.62 101 GLN A CA 1
ATOM 799 C C . GLN A 1 101 ? 16.821 2.737 -13.168 1.00 91.62 101 GLN A C 1
ATOM 801 O O . GLN A 1 101 ? 17.421 1.843 -13.769 1.00 91.62 101 GLN A O 1
ATOM 806 N N . VAL A 1 102 ? 15.573 2.575 -12.715 1.00 91.69 102 VAL A N 1
ATOM 807 C CA . VAL A 1 102 ? 14.831 1.324 -12.906 1.00 91.69 102 VAL A CA 1
ATOM 808 C C . VAL A 1 102 ? 14.578 1.062 -14.389 1.00 91.69 102 VAL A C 1
ATOM 810 O O . VAL A 1 102 ? 14.789 -0.055 -14.851 1.00 91.69 102 VAL A O 1
ATOM 813 N N . LEU A 1 103 ? 14.166 2.070 -15.158 1.00 89.81 103 LEU A N 1
ATOM 814 C CA . LEU A 1 103 ? 13.874 1.900 -16.582 1.00 89.81 103 LEU A CA 1
ATOM 815 C C . LEU A 1 103 ? 15.124 1.620 -17.410 1.00 89.81 103 LEU A C 1
ATOM 817 O O . LEU A 1 103 ? 15.069 0.772 -18.296 1.00 89.81 103 LEU A O 1
ATOM 821 N N . MET A 1 104 ? 16.246 2.281 -17.112 1.00 86.38 104 MET A N 1
ATOM 822 C CA . MET A 1 104 ? 17.531 1.981 -17.746 1.00 86.38 104 MET A CA 1
ATOM 823 C C . MET A 1 104 ? 17.912 0.521 -17.516 1.00 86.38 104 MET A C 1
ATOM 825 O O . MET A 1 104 ? 18.228 -0.177 -18.472 1.00 86.38 104 MET A O 1
ATOM 829 N N . PHE A 1 105 ? 17.786 0.020 -16.284 1.00 83.94 105 PHE A N 1
ATOM 830 C CA . PHE A 1 105 ? 18.057 -1.387 -16.002 1.00 83.94 105 PHE A CA 1
ATOM 831 C C . PHE A 1 105 ? 17.112 -2.325 -16.764 1.00 83.94 105 PHE A C 1
ATOM 833 O O . PHE A 1 105 ? 17.557 -3.285 -17.389 1.00 83.94 105 PHE A O 1
ATOM 840 N N . LEU A 1 106 ? 15.805 -2.049 -16.743 1.00 82.31 106 LEU A N 1
ATOM 841 C CA . LEU A 1 106 ? 14.812 -2.883 -17.422 1.00 82.31 106 LEU A CA 1
ATOM 842 C C . LEU A 1 106 ? 14.974 -2.881 -18.953 1.00 82.31 106 LEU A C 1
ATOM 844 O O . LEU A 1 106 ? 14.615 -3.871 -19.590 1.00 82.31 106 LEU A O 1
ATOM 848 N N . ARG A 1 107 ? 15.513 -1.798 -19.532 1.00 76.81 107 ARG A N 1
ATOM 849 C CA . ARG A 1 107 ? 15.787 -1.653 -20.969 1.00 76.81 107 ARG A CA 1
ATOM 850 C C . ARG A 1 107 ? 17.109 -2.295 -21.382 1.00 76.81 107 ARG A C 1
ATOM 852 O O . ARG A 1 107 ? 17.139 -3.034 -22.359 1.00 76.81 107 ARG A O 1
ATOM 859 N N . ASP A 1 108 ? 18.180 -1.976 -20.661 1.00 72.44 108 ASP A N 1
ATOM 860 C CA . ASP A 1 108 ? 19.558 -2.266 -21.072 1.00 72.44 108 ASP A CA 1
ATOM 861 C C . ASP A 1 108 ? 20.043 -3.632 -20.573 1.00 72.44 108 ASP A C 1
ATOM 863 O O . ASP A 1 108 ? 21.124 -4.080 -20.955 1.00 72.44 108 ASP A O 1
ATOM 867 N N . SER A 1 109 ? 19.249 -4.327 -19.747 1.00 65.44 109 SER A N 1
ATOM 868 C CA . SER A 1 109 ? 19.543 -5.708 -19.380 1.00 65.44 109 SER A CA 1
ATOM 869 C C . SER A 1 109 ? 19.459 -6.604 -20.632 1.00 65.44 109 SER A C 1
ATOM 871 O O . SER A 1 109 ? 18.367 -6.756 -21.191 1.00 65.44 109 SER A O 1
ATOM 873 N N . PRO A 1 110 ? 20.571 -7.240 -21.065 1.00 45.97 110 PRO A N 1
ATOM 874 C CA . PRO A 1 110 ? 20.649 -8.013 -22.315 1.00 45.97 110 PRO A CA 1
ATOM 875 C C . PRO A 1 110 ? 19.685 -9.210 -22.379 1.00 45.97 110 PRO A C 1
ATOM 877 O O . PRO A 1 110 ? 19.479 -9.796 -23.439 1.00 45.97 110 PRO A O 1
ATOM 880 N N . SER A 1 111 ? 19.080 -9.566 -21.243 1.00 50.69 111 SER A N 1
ATOM 881 C CA . SER A 1 111 ? 18.236 -10.739 -21.048 1.00 50.69 111 SER A CA 1
ATOM 882 C C . SER A 1 111 ? 16.806 -10.343 -20.683 1.00 50.69 111 SER A C 1
ATOM 884 O O . SER A 1 111 ? 16.346 -10.636 -19.586 1.00 50.69 111 SER A O 1
ATOM 886 N N . ALA A 1 112 ? 16.088 -9.690 -21.598 1.00 55.34 112 ALA A N 1
ATOM 887 C CA . ALA A 1 112 ? 14.625 -9.758 -21.715 1.00 55.34 112 ALA A CA 1
ATOM 888 C C . ALA A 1 112 ? 13.796 -9.656 -20.409 1.00 55.34 112 ALA A C 1
ATOM 890 O O . ALA A 1 112 ? 12.750 -10.300 -20.309 1.00 55.34 112 ALA A O 1
ATOM 891 N N . VAL A 1 113 ? 14.216 -8.858 -19.416 1.00 66.81 113 VAL A N 1
ATOM 892 C CA . VAL A 1 113 ? 13.509 -8.783 -18.122 1.00 66.81 113 VAL A CA 1
ATOM 893 C C . VAL A 1 113 ? 12.074 -8.321 -18.344 1.00 66.81 113 VAL A C 1
ATOM 895 O O . VAL A 1 113 ? 11.157 -8.864 -17.747 1.00 66.81 113 VAL A O 1
ATOM 898 N N . VAL A 1 114 ? 11.857 -7.387 -19.271 1.00 70.81 114 VAL A N 1
ATOM 899 C CA . VAL A 1 114 ? 10.516 -6.918 -19.624 1.00 70.81 114 VAL A CA 1
ATOM 900 C C . VAL A 1 114 ? 9.667 -8.037 -20.265 1.00 70.81 114 VAL A C 1
ATOM 902 O O . VAL A 1 114 ? 8.671 -8.415 -19.661 1.00 70.81 114 VAL A O 1
ATOM 905 N N . PRO A 1 115 ? 10.020 -8.659 -21.407 1.00 74.19 115 PRO A N 1
ATOM 906 C CA . PRO A 1 115 ? 9.162 -9.668 -22.041 1.00 74.19 115 PRO A CA 1
ATOM 907 C C . PRO A 1 115 ? 8.737 -10.873 -21.181 1.00 74.19 115 PRO A C 1
ATOM 909 O O . PRO A 1 115 ? 7.728 -11.498 -21.505 1.00 74.19 115 PRO A O 1
ATOM 912 N N . GLN A 1 116 ? 9.492 -11.209 -20.130 1.00 84.31 116 GLN A N 1
ATOM 913 C CA . GLN A 1 116 ? 9.324 -12.435 -19.338 1.00 84.31 116 GLN A CA 1
ATOM 914 C C . GLN A 1 116 ? 8.175 -12.420 -18.324 1.00 84.31 116 GLN A C 1
ATOM 916 O O . GLN A 1 116 ? 7.821 -13.487 -17.820 1.00 84.31 116 GLN A O 1
ATOM 921 N N . TYR A 1 117 ? 7.629 -11.250 -17.994 1.00 90.50 117 TYR A N 1
ATOM 922 C CA . TYR A 1 117 ? 6.547 -11.127 -17.017 1.00 90.50 117 TYR A CA 1
ATOM 923 C C . TYR A 1 117 ? 5.221 -10.823 -17.707 1.00 90.50 117 TYR A C 1
ATOM 925 O O . TYR A 1 117 ? 5.184 -10.164 -18.740 1.00 90.50 117 TYR A O 1
ATOM 933 N N . ASP A 1 118 ? 4.129 -11.292 -17.126 1.00 90.38 118 ASP A N 1
ATOM 934 C CA . ASP A 1 118 ? 2.753 -11.021 -17.524 1.00 90.38 118 ASP A CA 1
ATOM 935 C C . ASP A 1 118 ? 2.209 -9.733 -16.893 1.00 90.38 118 ASP A C 1
ATOM 937 O O . ASP A 1 118 ? 1.197 -9.218 -17.351 1.00 90.38 118 ASP A O 1
ATOM 941 N N . GLY A 1 119 ? 2.871 -9.184 -15.870 1.00 92.50 119 GLY A N 1
ATOM 942 C CA . GLY A 1 119 ? 2.467 -7.935 -15.228 1.00 92.50 119 GLY A CA 1
ATOM 943 C C . GLY A 1 119 ? 3.452 -7.439 -14.171 1.00 92.50 119 GLY A C 1
ATOM 944 O O . GLY A 1 119 ? 4.352 -8.167 -13.742 1.00 92.50 119 GLY A O 1
ATOM 945 N N . TYR A 1 120 ? 3.274 -6.187 -13.747 1.00 94.06 120 TYR A N 1
ATOM 946 C CA . TYR A 1 120 ? 4.213 -5.489 -12.868 1.00 94.06 120 TYR A CA 1
ATOM 947 C C . TYR A 1 120 ? 3.497 -4.772 -11.727 1.00 94.06 120 TYR A C 1
ATOM 949 O O . TYR A 1 120 ? 2.511 -4.067 -11.941 1.00 94.06 120 TYR A O 1
ATOM 957 N N . LEU A 1 121 ? 4.043 -4.897 -10.519 1.00 95.44 121 LEU A N 1
ATOM 958 C CA . LEU A 1 121 ? 3.633 -4.126 -9.351 1.00 95.44 121 LEU A CA 1
ATOM 959 C C . LEU A 1 121 ? 4.736 -3.133 -8.996 1.00 95.44 121 LEU A C 1
ATOM 961 O O . LEU A 1 121 ? 5.810 -3.541 -8.564 1.00 95.44 121 LEU A O 1
ATOM 965 N N . VAL A 1 122 ? 4.480 -1.833 -9.119 1.00 94.81 122 VAL A N 1
ATOM 966 C CA . VAL A 1 122 ? 5.387 -0.798 -8.607 1.00 94.81 122 VAL A CA 1
ATOM 967 C C . VAL A 1 122 ? 5.073 -0.568 -7.132 1.00 94.81 122 VAL A C 1
ATOM 969 O O . VAL A 1 122 ? 4.057 0.032 -6.775 1.00 94.81 122 VAL A O 1
ATOM 972 N N . ALA A 1 123 ? 5.965 -1.041 -6.266 1.00 93.50 123 ALA A N 1
ATOM 973 C CA . ALA A 1 123 ? 5.833 -0.995 -4.818 1.00 93.50 123 ALA A CA 1
ATOM 974 C C . ALA A 1 123 ? 6.208 0.384 -4.248 1.00 93.50 123 ALA A C 1
ATOM 976 O O . ALA A 1 123 ? 7.132 0.532 -3.451 1.00 93.50 123 ALA A O 1
ATOM 977 N N . SER A 1 124 ? 5.492 1.412 -4.694 1.00 89.50 124 SER A N 1
ATOM 978 C CA . SER A 1 124 ? 5.578 2.767 -4.168 1.00 89.50 124 SER A CA 1
ATOM 979 C C . SER A 1 124 ? 4.182 3.323 -3.949 1.00 89.50 124 SER A C 1
ATOM 981 O O . SER A 1 124 ? 3.339 3.277 -4.848 1.00 89.50 124 SER A O 1
ATOM 983 N N . PHE A 1 125 ? 3.953 3.871 -2.758 1.00 88.19 125 PHE A N 1
ATOM 984 C CA . PHE A 1 125 ? 2.746 4.624 -2.446 1.00 88.19 125 PHE A CA 1
ATOM 985 C C . PHE A 1 125 ? 2.943 6.106 -2.783 1.00 88.19 125 PHE A C 1
ATOM 987 O O . PHE A 1 125 ? 2.908 6.983 -1.923 1.00 88.19 125 PHE A O 1
ATOM 994 N N . SER A 1 126 ? 3.235 6.374 -4.055 1.00 84.56 126 SER A N 1
ATOM 995 C CA . SER A 1 126 ? 3.347 7.725 -4.602 1.00 84.56 126 SER A CA 1
ATOM 996 C C . SER A 1 126 ? 2.854 7.771 -6.050 1.00 84.56 126 SER A C 1
ATOM 998 O O . SER A 1 126 ? 2.675 6.726 -6.686 1.00 84.56 126 SER A O 1
ATOM 1000 N N . ASP A 1 127 ? 2.642 8.971 -6.595 1.00 81.88 127 ASP A N 1
ATOM 1001 C CA . ASP A 1 127 ? 2.442 9.166 -8.035 1.00 81.88 127 ASP A CA 1
ATOM 1002 C C . ASP A 1 127 ? 3.783 9.036 -8.772 1.00 81.88 127 ASP A C 1
ATOM 1004 O O . ASP A 1 127 ? 4.371 9.991 -9.277 1.00 81.88 127 ASP A O 1
ATOM 1008 N N . HIS A 1 128 ? 4.340 7.828 -8.720 1.00 88.25 128 HIS A N 1
ATOM 1009 C CA . HIS A 1 128 ? 5.689 7.568 -9.180 1.00 88.25 128 HIS A CA 1
ATOM 1010 C C . HIS A 1 128 ? 5.729 7.565 -10.718 1.00 88.25 128 HIS A C 1
ATOM 1012 O O . HIS A 1 128 ? 5.047 6.742 -11.340 1.00 88.25 128 HIS A O 1
ATOM 1018 N N . PRO A 1 129 ? 6.595 8.373 -11.362 1.00 90.75 129 PRO A N 1
ATOM 1019 C CA . PRO A 1 129 ? 6.665 8.466 -12.824 1.00 90.75 129 PRO A CA 1
ATOM 1020 C C . PRO A 1 129 ? 7.029 7.136 -13.504 1.00 90.75 129 PRO A C 1
ATOM 1022 O O . PRO A 1 129 ? 6.698 6.921 -14.669 1.00 90.75 129 PRO A O 1
ATOM 1025 N N . LEU A 1 130 ? 7.639 6.211 -12.754 1.00 92.56 130 LEU A N 1
ATOM 1026 C CA . LEU A 1 130 ? 7.941 4.849 -13.177 1.00 92.56 130 LEU A CA 1
ATOM 1027 C C . LEU A 1 130 ? 6.692 4.105 -13.653 1.00 92.56 130 LEU A C 1
ATOM 1029 O O . LEU A 1 130 ? 6.783 3.347 -14.605 1.00 92.56 130 LEU A O 1
ATOM 1033 N N . VAL A 1 131 ? 5.528 4.330 -13.036 1.00 91.12 131 VAL A N 1
ATOM 1034 C CA . VAL A 1 131 ? 4.291 3.612 -13.378 1.00 91.12 131 VAL A CA 1
ATOM 1035 C C . VAL A 1 131 ? 3.892 3.903 -14.822 1.00 91.12 131 VAL A C 1
ATOM 1037 O O . VAL A 1 131 ? 3.769 2.981 -15.621 1.00 91.12 131 VAL A O 1
ATOM 1040 N N . ARG A 1 132 ? 3.750 5.185 -15.181 1.00 89.12 132 ARG A N 1
ATOM 1041 C CA . ARG A 1 132 ? 3.326 5.602 -16.527 1.00 89.12 132 ARG A CA 1
ATOM 1042 C C . ARG A 1 132 ? 4.372 5.269 -17.589 1.00 89.12 132 ARG A C 1
ATOM 1044 O O . ARG A 1 132 ? 4.025 4.803 -18.669 1.00 89.12 132 ARG A O 1
ATOM 1051 N N . GLN A 1 133 ? 5.650 5.464 -17.275 1.00 90.38 133 GLN A N 1
ATOM 1052 C CA . GLN A 1 133 ? 6.732 5.140 -18.205 1.00 90.38 133 GLN A CA 1
ATOM 1053 C C . GLN A 1 133 ? 6.846 3.632 -18.444 1.00 90.38 133 GLN A C 1
ATOM 1055 O O . GLN A 1 133 ? 7.016 3.201 -19.583 1.00 90.38 133 GLN A O 1
ATOM 1060 N N . LEU A 1 134 ? 6.689 2.821 -17.393 1.00 90.56 134 LEU A N 1
ATOM 1061 C CA . LEU A 1 134 ? 6.689 1.371 -17.523 1.00 90.56 134 LEU A CA 1
ATOM 1062 C C . LEU A 1 134 ? 5.469 0.895 -18.316 1.00 90.56 134 LEU A C 1
ATOM 1064 O O . LEU A 1 134 ? 5.642 0.058 -19.190 1.00 90.56 134 LEU A O 1
ATOM 1068 N N . GLN A 1 135 ? 4.275 1.464 -18.097 1.00 89.19 135 GLN A N 1
ATOM 1069 C CA . GLN A 1 135 ? 3.076 1.157 -18.897 1.00 89.19 135 GLN A CA 1
ATOM 1070 C C . GLN A 1 135 ? 3.328 1.331 -20.399 1.00 89.19 135 GLN A C 1
ATOM 1072 O O . GLN A 1 135 ? 2.996 0.437 -21.172 1.00 89.19 135 GLN A O 1
ATOM 1077 N N . GLY A 1 136 ? 3.964 2.437 -20.803 1.00 86.88 136 GLY A N 1
ATOM 1078 C CA . GLY A 1 136 ? 4.335 2.666 -22.203 1.00 86.88 136 GLY A CA 1
ATOM 1079 C C . GLY A 1 136 ? 5.365 1.665 -22.737 1.00 86.88 136 GLY A C 1
ATOM 1080 O O . GLY A 1 136 ? 5.314 1.296 -23.904 1.00 86.88 136 GLY A O 1
ATOM 1081 N N . LEU A 1 137 ? 6.276 1.185 -21.885 1.00 85.88 137 LEU A N 1
ATOM 1082 C CA . LEU A 1 137 ? 7.319 0.230 -22.270 1.00 85.88 137 LEU A CA 1
ATOM 1083 C C . LEU A 1 137 ? 6.808 -1.215 -22.393 1.00 85.88 137 LEU A C 1
ATOM 1085 O O . LEU A 1 137 ? 7.317 -1.979 -23.213 1.00 85.88 137 LEU A O 1
ATOM 1089 N N . VAL A 1 138 ? 5.853 -1.614 -21.548 1.00 86.31 138 VAL A N 1
ATOM 1090 C CA . VAL A 1 138 ? 5.464 -3.027 -21.374 1.00 86.31 138 VAL A CA 1
ATOM 1091 C C . VAL A 1 138 ? 4.079 -3.367 -21.915 1.00 86.31 138 VAL A C 1
ATOM 1093 O O . VAL A 1 138 ? 3.668 -4.529 -21.821 1.00 86.31 138 VAL A O 1
ATOM 1096 N N . TYR A 1 139 ? 3.373 -2.389 -22.493 1.00 83.88 139 TYR A N 1
ATOM 1097 C CA . TYR A 1 139 ? 2.061 -2.572 -23.110 1.00 83.88 139 TYR A CA 1
ATOM 1098 C C . TYR A 1 139 ? 2.031 -3.818 -24.027 1.00 83.88 139 TYR A C 1
ATOM 1100 O O . TYR A 1 139 ? 2.983 -4.039 -24.783 1.00 83.88 139 TYR A O 1
ATOM 1108 N N . PRO A 1 140 ? 0.978 -4.662 -23.963 1.00 84.94 140 PRO A N 1
ATOM 1109 C CA . PRO A 1 140 ? -0.277 -4.502 -23.212 1.00 84.94 140 PRO A CA 1
ATOM 1110 C C . PRO A 1 140 ? -0.259 -5.042 -21.768 1.00 84.94 140 PRO A C 1
ATOM 1112 O O . PRO A 1 140 ? -1.318 -5.219 -21.170 1.00 84.94 140 PRO A O 1
ATOM 1115 N N . ARG A 1 141 ? 0.910 -5.339 -21.184 1.00 87.50 141 ARG A N 1
ATOM 1116 C CA . ARG A 1 141 ? 0.982 -5.939 -19.841 1.00 87.50 141 ARG A CA 1
ATOM 1117 C C . ARG A 1 141 ? 0.542 -4.939 -18.759 1.00 87.50 141 ARG A C 1
ATOM 1119 O O . ARG A 1 141 ? 0.983 -3.787 -18.790 1.00 87.50 141 ARG A O 1
ATOM 1126 N N . PRO A 1 142 ? -0.273 -5.355 -17.773 1.00 91.81 142 PRO A N 1
ATOM 1127 C CA . PRO A 1 142 ? -0.700 -4.488 -16.685 1.00 91.81 142 PRO A CA 1
ATOM 1128 C C . PRO A 1 142 ? 0.478 -4.036 -15.819 1.00 91.81 142 PRO A C 1
ATOM 1130 O O . PRO A 1 142 ? 1.341 -4.825 -15.427 1.00 91.81 142 PRO A O 1
ATOM 1133 N N . VAL A 1 143 ? 0.458 -2.754 -15.461 1.00 92.56 143 VAL A N 1
ATOM 1134 C CA . VAL A 1 143 ? 1.322 -2.165 -14.437 1.00 92.56 143 VAL A CA 1
ATOM 1135 C C . VAL A 1 143 ? 0.420 -1.506 -13.406 1.00 92.56 143 VAL A C 1
ATOM 1137 O O . VAL A 1 143 ? -0.344 -0.601 -13.747 1.00 92.56 143 VAL A O 1
ATOM 1140 N N . ILE A 1 144 ? 0.526 -1.954 -12.160 1.00 93.06 144 ILE A N 1
ATOM 1141 C CA . ILE A 1 144 ? -0.262 -1.471 -11.025 1.00 93.06 144 ILE A CA 1
ATOM 1142 C C . ILE A 1 144 ? 0.696 -0.837 -10.016 1.00 93.06 144 ILE A C 1
ATOM 1144 O O . ILE A 1 144 ? 1.769 -1.376 -9.756 1.00 93.06 144 ILE A O 1
ATOM 1148 N N . SER A 1 145 ? 0.334 0.303 -9.435 1.00 92.81 145 SER A N 1
ATOM 1149 C CA . SER A 1 145 ? 1.024 0.860 -8.264 1.00 92.81 145 SER A CA 1
ATOM 1150 C C . SER A 1 145 ? 0.260 0.591 -6.971 1.00 92.81 145 SER A C 1
ATOM 1152 O O . SER A 1 145 ? -0.931 0.280 -6.996 1.00 92.81 145 SER A O 1
ATOM 1154 N N . LEU A 1 146 ? 0.921 0.771 -5.822 1.00 92.44 146 LEU A N 1
ATOM 1155 C CA . LEU A 1 146 ? 0.258 0.630 -4.519 1.00 92.44 146 LEU A CA 1
ATOM 1156 C C . LEU A 1 146 ? -0.903 1.615 -4.350 1.00 92.44 146 LEU A C 1
ATOM 1158 O O . LEU A 1 146 ? -1.914 1.266 -3.748 1.00 92.44 146 LEU A O 1
ATOM 1162 N N . ILE A 1 147 ? -0.780 2.821 -4.914 1.00 89.06 147 ILE A N 1
ATOM 1163 C CA . ILE A 1 147 ? -1.881 3.789 -4.925 1.00 89.06 147 ILE A CA 1
ATOM 1164 C C . ILE A 1 147 ? -3.051 3.251 -5.747 1.00 89.06 147 ILE A C 1
ATOM 1166 O O . ILE A 1 147 ? -4.173 3.261 -5.252 1.00 89.06 147 ILE A O 1
ATOM 1170 N N . ASP A 1 148 ? -2.804 2.748 -6.962 1.00 87.94 148 ASP A N 1
ATOM 1171 C CA . ASP A 1 148 ? -3.886 2.270 -7.836 1.00 87.94 148 ASP A CA 1
ATOM 1172 C C . ASP A 1 148 ? -4.646 1.122 -7.157 1.00 87.94 148 ASP A C 1
ATOM 1174 O O . ASP A 1 148 ? -5.873 1.120 -7.112 1.00 87.94 148 ASP A O 1
ATOM 1178 N N . ALA A 1 149 ? -3.915 0.189 -6.545 1.00 91.94 149 ALA A N 1
ATOM 1179 C CA . ALA A 1 149 ? -4.498 -0.927 -5.814 1.00 91.94 149 ALA A CA 1
ATOM 1180 C C . ALA A 1 149 ? -5.255 -0.494 -4.549 1.00 91.94 149 ALA A C 1
ATOM 1182 O O . ALA A 1 149 ? -6.337 -1.011 -4.277 1.00 91.94 149 ALA A O 1
ATOM 1183 N N . CYS A 1 150 ? -4.717 0.466 -3.787 1.00 91.25 150 CYS A N 1
ATOM 1184 C CA . CYS A 1 150 ? -5.393 1.007 -2.608 1.00 91.25 150 CYS A CA 1
ATOM 1185 C C . CYS A 1 150 ? -6.711 1.690 -2.985 1.00 91.25 150 CYS A C 1
ATOM 1187 O O . CYS A 1 150 ? -7.709 1.463 -2.309 1.00 91.25 150 CYS A O 1
ATOM 1189 N N . MET A 1 151 ? -6.741 2.453 -4.084 1.00 87.56 151 MET A N 1
ATOM 1190 C CA . MET A 1 151 ? -7.979 3.057 -4.584 1.00 87.56 151 MET A CA 1
ATOM 1191 C C . MET A 1 151 ? -8.982 2.001 -5.029 1.00 87.56 151 MET A C 1
ATOM 1193 O O . MET A 1 151 ? -10.122 2.026 -4.582 1.00 87.56 151 MET A O 1
ATOM 1197 N N . LEU A 1 152 ? -8.553 1.032 -5.842 1.00 87.69 152 LEU A N 1
ATOM 1198 C CA . LEU A 1 152 ? -9.439 -0.028 -6.323 1.00 87.69 152 LEU A CA 1
ATOM 1199 C C . LEU A 1 152 ? -10.061 -0.818 -5.170 1.00 87.69 152 LEU A C 1
ATOM 1201 O O . LEU A 1 152 ? -11.274 -0.995 -5.145 1.00 87.69 152 LEU A O 1
ATOM 1205 N N . VAL A 1 153 ? -9.258 -1.275 -4.209 1.00 91.56 153 VAL A N 1
ATOM 1206 C CA . VAL A 1 153 ? -9.769 -2.054 -3.074 1.00 91.56 153 VAL A CA 1
ATOM 1207 C C . VAL A 1 153 ? -10.575 -1.173 -2.122 1.00 91.56 153 VAL A C 1
ATOM 1209 O O . VAL A 1 153 ? -11.672 -1.561 -1.734 1.00 91.56 153 VAL A O 1
ATOM 1212 N N . GLY A 1 154 ? -10.090 0.024 -1.788 1.00 91.00 154 GLY A N 1
ATOM 1213 C CA . GLY A 1 154 ? -10.779 0.955 -0.895 1.00 91.00 154 GLY A CA 1
ATOM 1214 C C . GLY A 1 154 ? -12.189 1.288 -1.374 1.00 91.00 154 GLY A C 1
ATOM 1215 O O . GLY A 1 154 ? -13.144 1.112 -0.621 1.00 91.00 154 GLY A O 1
ATOM 1216 N N . SER A 1 155 ? -12.333 1.633 -2.655 1.00 86.31 155 SER A N 1
ATOM 1217 C CA . SER A 1 155 ? -13.62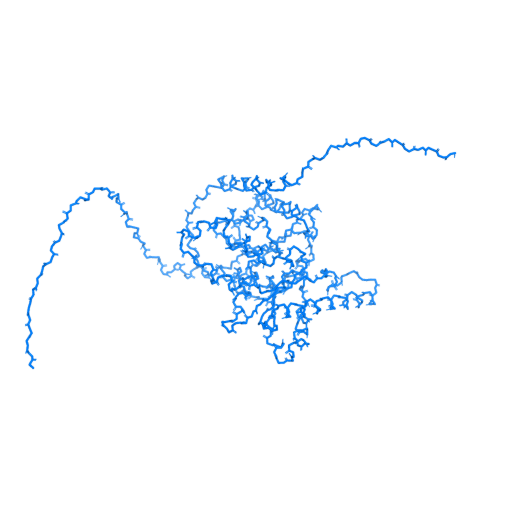8 1.926 -3.276 1.00 86.31 155 SER A CA 1
ATOM 1218 C C . SER A 1 155 ? -14.589 0.729 -3.324 1.00 86.31 155 SER A C 1
ATOM 1220 O O . SER A 1 155 ? -15.797 0.927 -3.399 1.00 86.31 155 SER A O 1
ATOM 1222 N N . GLN A 1 156 ? -14.088 -0.511 -3.310 1.00 87.44 156 GLN A N 1
ATOM 1223 C CA . GLN A 1 156 ? -14.932 -1.717 -3.241 1.00 87.44 156 GLN A CA 1
ATOM 1224 C C . GLN A 1 156 ? -15.333 -2.069 -1.801 1.00 87.44 156 GLN A C 1
ATOM 1226 O O . GLN A 1 156 ? -16.301 -2.794 -1.588 1.00 87.44 156 GLN A O 1
ATOM 1231 N N . LEU A 1 157 ? -14.583 -1.581 -0.807 1.00 88.81 157 LEU A N 1
ATOM 1232 C CA . LEU A 1 157 ? -14.864 -1.776 0.618 1.00 88.81 157 LEU A CA 1
ATOM 1233 C C . LEU A 1 157 ? -15.646 -0.605 1.246 1.00 88.81 157 LEU A C 1
ATOM 1235 O O . LEU A 1 157 ? -16.022 -0.670 2.425 1.00 88.81 157 LEU A O 1
ATOM 1239 N N . SER A 1 158 ? -15.897 0.469 0.501 1.00 81.75 158 SER A N 1
ATOM 1240 C CA . SER A 1 158 ? -16.970 1.416 0.809 1.00 81.75 158 SER A CA 1
ATOM 1241 C C . SER A 1 158 ? -18.295 0.837 0.324 1.00 81.75 158 SER A C 1
ATOM 1243 O O . SER A 1 158 ? -18.458 0.591 -0.870 1.00 81.75 158 SER A O 1
ATOM 1245 N N . ASP A 1 159 ? -19.228 0.586 1.240 1.00 68.56 159 ASP A N 1
ATOM 1246 C CA . ASP A 1 159 ? -20.540 0.049 0.894 1.00 68.56 159 ASP A CA 1
ATOM 1247 C C . ASP A 1 159 ? -21.467 1.181 0.416 1.00 68.56 159 ASP A C 1
ATOM 1249 O O . ASP A 1 159 ? -21.348 2.334 0.834 1.00 68.56 159 ASP A O 1
ATOM 1253 N N . ASN A 1 160 ? -22.488 0.831 -0.375 1.00 61.97 160 ASN A N 1
ATOM 1254 C CA . ASN A 1 160 ? -23.529 1.762 -0.842 1.00 61.97 160 ASN A CA 1
ATOM 1255 C C . ASN A 1 160 ? -24.369 2.386 0.298 1.00 61.97 160 ASN A C 1
ATOM 1257 O O . ASN A 1 160 ? -25.168 3.285 0.054 1.00 61.97 160 ASN A O 1
ATOM 1261 N N . ASN A 1 161 ? -24.188 1.941 1.547 1.00 63.19 161 ASN A N 1
ATOM 1262 C CA . ASN A 1 161 ? -24.853 2.474 2.742 1.00 63.19 161 ASN A CA 1
ATOM 1263 C C . ASN A 1 161 ? -24.177 3.749 3.278 1.00 63.19 161 ASN A C 1
ATOM 1265 O O . ASN A 1 161 ? -24.157 3.986 4.487 1.00 63.19 161 ASN A O 1
ATOM 1269 N N . ASN A 1 162 ? -23.614 4.574 2.391 1.00 66.50 162 ASN A N 1
ATOM 1270 C CA . ASN A 1 162 ? -22.924 5.816 2.741 1.00 66.50 162 ASN A CA 1
ATOM 1271 C C . ASN A 1 162 ? -21.670 5.615 3.619 1.00 66.50 162 ASN A C 1
ATOM 1273 O O . ASN A 1 162 ? -21.226 6.562 4.271 1.00 66.50 162 ASN A O 1
ATOM 1277 N N . SER A 1 163 ? -21.115 4.399 3.699 1.00 75.81 163 SER A N 1
ATOM 1278 C CA . SER A 1 163 ? -19.951 4.126 4.544 1.00 75.81 163 SER A CA 1
ATOM 1279 C C . SER A 1 163 ? -18.664 4.515 3.824 1.00 75.81 163 SER A C 1
ATOM 1281 O O . SER A 1 163 ? -18.427 4.148 2.676 1.00 75.81 163 SER A O 1
ATOM 1283 N N . THR A 1 164 ? -17.817 5.258 4.522 1.00 89.38 164 THR A N 1
ATOM 1284 C CA . THR A 1 164 ? -16.602 5.840 3.952 1.00 89.38 164 THR A CA 1
ATOM 1285 C C . THR A 1 164 ? -15.400 4.924 4.103 1.00 89.38 164 THR A C 1
ATOM 1287 O O . THR A 1 164 ? -15.414 3.963 4.876 1.00 89.38 164 THR A O 1
ATOM 1290 N N . TRP A 1 165 ? -14.313 5.260 3.424 1.00 93.50 165 TRP A N 1
ATOM 1291 C CA . TRP A 1 165 ? -13.018 4.650 3.680 1.00 93.50 165 TRP A CA 1
ATOM 1292 C C . TRP A 1 165 ? -11.929 5.718 3.764 1.00 93.50 165 TRP A C 1
ATOM 1294 O O . TRP A 1 165 ? -12.127 6.861 3.350 1.00 93.50 165 TRP A O 1
ATOM 1304 N N . GLY A 1 166 ? -10.788 5.368 4.350 1.00 93.56 166 GLY A N 1
ATOM 1305 C CA . GLY A 1 166 ? -9.691 6.307 4.562 1.00 93.56 166 GLY A CA 1
ATOM 1306 C C . GLY A 1 166 ? -8.318 5.663 4.436 1.00 93.56 166 GLY A C 1
ATOM 1307 O O . GLY A 1 166 ? -8.188 4.438 4.393 1.00 93.56 166 GLY A O 1
ATOM 1308 N N . ILE A 1 167 ? -7.284 6.499 4.374 1.00 94.69 167 ILE A N 1
ATOM 1309 C CA . ILE A 1 167 ? -5.897 6.060 4.187 1.00 94.69 167 ILE A CA 1
ATOM 1310 C C . ILE A 1 167 ? -5.031 6.571 5.333 1.00 94.69 167 ILE A C 1
ATOM 1312 O O . ILE A 1 167 ? -5.055 7.756 5.662 1.00 94.69 167 ILE A O 1
ATOM 1316 N N . ILE A 1 168 ? -4.211 5.687 5.893 1.00 95.25 168 ILE A N 1
ATOM 1317 C CA . ILE A 1 168 ? -3.079 6.054 6.745 1.00 95.25 168 ILE A CA 1
ATOM 1318 C C . ILE A 1 168 ? -1.814 5.935 5.900 1.00 95.25 168 ILE A C 1
ATOM 1320 O O . ILE A 1 168 ? -1.586 4.912 5.255 1.00 95.25 168 ILE A O 1
ATOM 1324 N N . THR A 1 169 ? -0.991 6.978 5.874 1.00 91.81 169 THR A N 1
ATOM 1325 C CA . THR A 1 169 ? 0.259 7.015 5.101 1.00 91.81 169 THR A CA 1
ATOM 1326 C C . THR A 1 169 ? 1.395 7.593 5.935 1.00 91.81 169 THR A C 1
ATOM 1328 O O . THR A 1 169 ? 1.153 8.222 6.956 1.00 91.81 169 THR A O 1
ATOM 1331 N N . THR A 1 170 ? 2.637 7.397 5.502 1.00 87.44 170 THR A N 1
ATOM 1332 C CA . THR A 1 170 ? 3.832 8.041 6.078 1.00 87.44 170 THR A CA 1
ATOM 1333 C C . THR A 1 170 ? 4.349 9.189 5.206 1.00 87.44 170 THR A C 1
ATOM 1335 O O . THR A 1 170 ? 5.353 9.820 5.530 1.00 87.44 170 THR A O 1
ATOM 1338 N N . SER A 1 171 ? 3.683 9.469 4.080 1.00 75.25 171 SER A N 1
ATOM 1339 C CA . SER A 1 171 ? 4.063 10.543 3.162 1.00 75.25 171 SER A CA 1
ATOM 1340 C C . SER A 1 171 ? 3.291 11.833 3.439 1.00 75.25 171 SER A C 1
ATOM 1342 O O . SER A 1 171 ? 2.070 11.892 3.277 1.00 75.25 171 SER A O 1
ATOM 1344 N N . VAL A 1 172 ? 4.029 12.892 3.786 1.00 70.38 172 VAL A N 1
ATOM 1345 C CA . VAL A 1 172 ? 3.510 14.256 4.012 1.00 70.38 172 VAL A CA 1
ATOM 1346 C C . VAL A 1 172 ? 2.798 14.842 2.790 1.00 70.38 172 VAL A C 1
ATOM 1348 O O . VAL A 1 172 ? 1.939 15.706 2.935 1.00 70.38 172 VAL A O 1
ATOM 1351 N N . THR A 1 173 ? 3.123 14.368 1.581 1.00 66.62 173 THR A N 1
ATOM 1352 C CA . THR A 1 173 ? 2.567 14.877 0.317 1.00 66.62 173 THR A CA 1
ATOM 1353 C C . THR A 1 173 ? 1.045 14.752 0.252 1.00 66.62 173 THR A C 1
ATOM 1355 O O . THR A 1 173 ? 0.396 15.532 -0.436 1.00 66.62 173 THR A O 1
ATOM 1358 N N . TYR A 1 174 ? 0.467 13.788 0.969 1.00 64.25 174 TYR A N 1
ATOM 1359 C CA . TYR A 1 174 ? -0.927 13.389 0.794 1.00 64.25 174 TYR A CA 1
ATOM 1360 C C . TYR A 1 174 ? -1.864 13.803 1.933 1.00 64.25 174 TYR A C 1
ATOM 1362 O O . TYR A 1 174 ? -3.075 13.674 1.780 1.00 64.25 174 TYR A O 1
ATOM 1370 N N . GLU A 1 175 ? -1.340 14.329 3.044 1.00 59.69 175 GLU A N 1
ATOM 1371 C CA . GLU A 1 175 ? -2.157 14.726 4.203 1.00 59.69 175 GLU A CA 1
ATOM 1372 C C . GLU A 1 175 ? -3.036 15.949 3.904 1.00 59.69 175 GLU A C 1
ATOM 1374 O O . GLU A 1 175 ? -4.210 15.977 4.257 1.00 59.69 175 GLU A O 1
ATOM 1379 N N . ASN A 1 176 ? -2.491 16.946 3.201 1.00 52.00 176 ASN A N 1
ATOM 1380 C CA . ASN A 1 176 ? -3.188 18.216 2.973 1.00 52.00 176 ASN A CA 1
ATOM 1381 C C . ASN A 1 176 ? -4.027 18.238 1.687 1.00 52.00 176 ASN A C 1
ATOM 1383 O O . ASN A 1 176 ? -4.748 19.203 1.441 1.00 52.00 176 ASN A O 1
ATOM 1387 N N . GLN A 1 177 ? -3.901 17.216 0.836 1.00 53.88 177 GLN A N 1
ATOM 1388 C CA . GLN A 1 177 ? -4.487 17.199 -0.506 1.00 53.88 177 GLN A CA 1
ATOM 1389 C C . GLN A 1 177 ? -4.946 15.777 -0.901 1.00 53.88 177 GLN A C 1
ATOM 1391 O O . GLN A 1 177 ? -4.438 15.205 -1.866 1.00 53.88 177 GLN A O 1
ATOM 1396 N N . PRO A 1 178 ? -5.925 15.180 -0.191 1.00 55.56 178 PRO A N 1
ATOM 1397 C CA . PRO A 1 178 ? -6.458 13.855 -0.533 1.00 55.56 178 PRO A CA 1
ATOM 1398 C C . PRO A 1 178 ? -7.073 13.821 -1.943 1.00 55.56 178 PRO A C 1
ATOM 1400 O O . PRO A 1 178 ? -6.930 12.828 -2.658 1.00 55.56 178 PRO A O 1
ATOM 1403 N N . ALA A 1 179 ? -7.661 14.945 -2.378 1.00 52.34 179 ALA A N 1
ATOM 1404 C CA . ALA A 1 179 ? -8.165 15.141 -3.734 1.00 52.34 179 ALA A CA 1
ATOM 1405 C C . ALA A 1 179 ? -7.063 15.025 -4.796 1.00 52.34 179 ALA A C 1
ATOM 1407 O O . ALA A 1 179 ? -7.324 14.478 -5.856 1.00 52.34 179 ALA A O 1
ATOM 1408 N N . ILE A 1 180 ? -5.815 15.413 -4.508 1.00 52.97 180 ILE A N 1
ATOM 1409 C CA . ILE A 1 180 ? -4.713 15.327 -5.481 1.00 52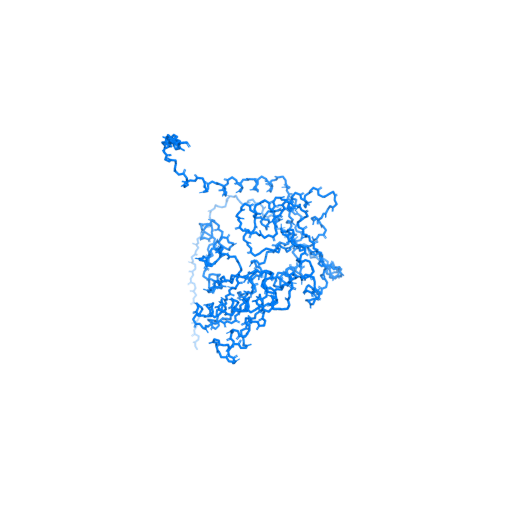.97 180 ILE A CA 1
ATOM 1410 C C . ILE A 1 180 ? -4.346 13.886 -5.819 1.00 52.97 180 ILE A C 1
ATOM 1412 O O . ILE A 1 180 ? -3.949 13.613 -6.952 1.00 52.97 180 ILE A O 1
ATOM 1416 N N . ILE A 1 181 ? -4.519 12.941 -4.888 1.00 58.81 181 ILE A N 1
ATOM 1417 C CA . ILE A 1 181 ? -4.322 11.524 -5.216 1.00 58.81 181 ILE A CA 1
ATOM 1418 C C . ILE A 1 181 ? -5.324 11.085 -6.293 1.00 58.81 181 ILE A C 1
ATOM 1420 O O . ILE A 1 181 ? -4.974 10.285 -7.157 1.00 58.81 181 ILE A O 1
ATOM 1424 N N . TYR A 1 182 ? -6.542 11.637 -6.275 1.00 56.44 182 TYR A N 1
ATOM 1425 C CA . TYR A 1 182 ? -7.580 11.383 -7.277 1.00 56.44 182 TYR A CA 1
ATOM 1426 C C . TYR A 1 182 ? -7.398 12.212 -8.546 1.00 56.44 182 TYR A C 1
ATOM 1428 O O . TYR A 1 182 ? -7.391 11.656 -9.641 1.00 56.44 182 TYR A O 1
ATOM 1436 N N . GLU A 1 183 ? -7.218 13.521 -8.417 1.00 53.44 183 GLU A N 1
ATOM 1437 C CA . GLU A 1 183 ? -7.128 14.469 -9.526 1.00 53.44 183 GLU A CA 1
ATOM 1438 C C . GLU A 1 183 ? -5.909 14.201 -10.411 1.00 53.44 183 GLU A C 1
ATOM 1440 O O . GLU A 1 183 ? -6.032 14.236 -11.630 1.00 53.44 183 GLU A O 1
ATOM 1445 N N . ASN A 1 184 ? -4.754 13.830 -9.848 1.00 54.59 184 ASN A N 1
ATOM 1446 C CA . ASN A 1 184 ? -3.574 13.535 -10.669 1.00 54.59 184 ASN A CA 1
ATOM 1447 C C . ASN A 1 184 ? -3.609 12.145 -11.324 1.00 54.59 184 ASN A C 1
ATOM 1449 O O . ASN A 1 184 ? -2.962 11.946 -12.356 1.00 54.59 184 ASN A O 1
ATOM 1453 N N . LYS A 1 185 ? -4.332 11.172 -10.748 1.00 55.50 185 LYS A N 1
ATOM 1454 C CA . LYS A 1 185 ? -4.327 9.779 -11.236 1.00 55.50 185 LYS A CA 1
ATOM 1455 C C . LYS A 1 185 ? -5.559 9.363 -12.032 1.00 55.50 185 LYS A C 1
ATOM 1457 O O . LYS A 1 185 ? -5.405 8.615 -13.000 1.00 55.50 185 LYS A O 1
ATOM 1462 N N . PHE A 1 186 ? -6.742 9.806 -11.620 1.00 50.59 186 PHE A N 1
ATOM 1463 C CA . PHE A 1 186 ? -8.035 9.344 -12.133 1.00 50.59 186 PHE A CA 1
ATOM 1464 C C . PHE A 1 186 ? -8.787 10.409 -12.931 1.00 50.59 186 PHE A C 1
ATOM 1466 O O . PHE A 1 186 ? -9.640 10.052 -13.743 1.00 50.59 186 PHE A O 1
ATOM 1473 N N . VAL A 1 187 ? -8.443 11.690 -12.774 1.00 47.28 187 VAL A N 1
ATOM 1474 C CA . VAL A 1 187 ? -8.915 12.744 -13.676 1.00 47.28 187 VAL A CA 1
ATOM 1475 C C . VAL A 1 187 ? -7.872 12.907 -14.791 1.00 47.28 187 VAL A C 1
ATOM 1477 O O . VAL A 1 187 ? -6.724 13.261 -14.524 1.00 47.28 187 VAL A O 1
ATOM 1480 N N . PRO A 1 188 ? -8.202 12.626 -16.063 1.00 47.00 188 PRO A N 1
ATOM 1481 C CA . PRO A 1 188 ? -7.343 12.998 -17.175 1.00 47.00 188 PRO A CA 1
ATOM 1482 C C . PRO A 1 188 ? -7.093 14.507 -17.109 1.00 47.00 188 PRO A C 1
ATOM 1484 O O . PRO A 1 188 ? -8.049 15.278 -17.027 1.00 47.00 188 PRO A O 1
ATOM 1487 N N . ARG A 1 189 ? -5.830 14.947 -17.217 1.00 42.16 189 ARG A N 1
ATOM 1488 C CA . ARG A 1 189 ? -5.479 16.385 -17.272 1.00 42.16 189 ARG A CA 1
ATOM 1489 C C . ARG A 1 189 ? -6.250 17.152 -18.357 1.00 42.16 189 ARG A C 1
ATOM 1491 O O . ARG A 1 189 ? -6.419 18.361 -18.253 1.00 42.16 189 ARG A O 1
ATOM 1498 N N . ASN A 1 190 ? -6.790 16.447 -19.351 1.00 39.69 190 ASN A N 1
ATOM 1499 C CA . ASN A 1 190 ? -7.758 16.981 -20.300 1.00 39.69 190 ASN A CA 1
ATOM 1500 C C . ASN A 1 190 ? -9.194 16.860 -19.767 1.00 39.69 190 ASN A C 1
ATOM 1502 O O . ASN A 1 190 ? -10.015 16.130 -20.326 1.00 39.69 190 ASN A O 1
ATOM 1506 N N . HIS A 1 191 ? -9.514 17.626 -18.722 1.00 45.19 191 HIS A N 1
ATOM 1507 C CA . HIS A 1 191 ? -10.878 17.784 -18.197 1.00 45.19 191 HIS A CA 1
ATOM 1508 C C . HIS A 1 191 ? -11.892 18.096 -19.323 1.00 45.19 191 HIS A C 1
ATOM 1510 O O . HIS A 1 191 ? -13.013 17.594 -19.325 1.00 45.19 191 HIS A O 1
ATOM 1516 N N . GLN A 1 192 ? -11.473 18.841 -20.355 1.00 44.12 192 GLN A N 1
ATOM 1517 C CA . GLN A 1 192 ? -12.292 19.157 -21.533 1.00 44.12 192 GLN A CA 1
ATOM 1518 C C . GLN A 1 192 ? -12.642 17.943 -22.411 1.00 44.12 192 GLN A C 1
ATOM 1520 O O . GLN A 1 192 ? -13.737 17.908 -22.973 1.00 44.12 192 GLN A O 1
ATOM 1525 N N . LEU A 1 193 ? -11.749 16.951 -22.521 1.00 42.91 193 LEU A N 1
ATOM 1526 C CA . LEU A 1 193 ? -11.963 15.761 -23.351 1.00 42.91 193 LEU A CA 1
ATOM 1527 C C . LEU A 1 193 ? -12.949 14.794 -22.681 1.00 42.91 193 LEU A C 1
ATOM 1529 O O . LEU A 1 193 ? -13.764 14.181 -23.359 1.00 42.91 193 LEU A O 1
ATOM 1533 N N . TRP A 1 194 ? -12.927 14.700 -21.347 1.00 43.00 194 TRP A N 1
ATOM 1534 C CA . TRP A 1 194 ? -13.868 13.859 -20.597 1.00 43.00 194 TRP A CA 1
ATOM 1535 C C . TRP A 1 194 ? -15.291 14.444 -20.600 1.00 43.00 194 TRP A C 1
ATOM 1537 O O . TRP A 1 194 ? -16.257 13.724 -20.838 1.00 43.00 194 TRP A O 1
ATOM 1547 N N . HIS A 1 195 ? -15.434 15.766 -20.450 1.00 47.19 195 HIS A N 1
ATOM 1548 C CA . HIS A 1 195 ? -16.735 16.424 -20.648 1.00 47.19 195 HIS A CA 1
ATOM 1549 C C . HIS A 1 195 ? -17.258 16.248 -22.084 1.00 47.19 195 HIS A C 1
ATOM 1551 O O . HIS A 1 195 ? -18.448 16.009 -22.270 1.00 47.19 195 HIS A O 1
ATOM 1557 N N . HIS A 1 196 ? -16.379 16.271 -23.096 1.00 45.56 196 HIS A N 1
ATOM 1558 C CA . HIS A 1 196 ? -16.755 15.992 -24.492 1.00 45.56 196 HIS A CA 1
ATOM 1559 C C . HIS A 1 196 ? -17.183 14.539 -24.746 1.00 45.56 196 HIS A C 1
ATOM 1561 O O . HIS A 1 196 ? -18.002 14.296 -25.628 1.00 45.56 196 HIS A O 1
ATOM 1567 N N . LEU A 1 197 ? -16.656 13.575 -23.986 1.00 42.12 197 LEU A N 1
ATOM 1568 C CA . LEU A 1 197 ? -17.026 12.158 -24.081 1.00 42.12 197 LEU A CA 1
ATOM 1569 C C . LEU A 1 197 ? -18.274 11.797 -23.249 1.00 42.12 197 LEU A C 1
ATOM 1571 O O . LEU A 1 197 ? -18.637 10.625 -23.180 1.00 42.12 197 LEU A O 1
ATOM 1575 N N . GLY A 1 198 ? -18.937 12.775 -22.618 1.00 39.00 198 GLY A N 1
ATOM 1576 C CA . GLY A 1 198 ? -20.203 12.572 -21.900 1.00 39.00 198 GLY A CA 1
ATOM 1577 C C . GLY A 1 198 ? -20.090 11.791 -20.585 1.00 39.00 198 GLY A C 1
ATOM 1578 O O . GLY A 1 198 ? -21.096 11.292 -20.081 1.00 39.00 198 GLY A O 1
ATOM 1579 N N . GLY A 1 199 ? -18.887 11.661 -20.016 1.00 47.34 199 GLY A N 1
ATOM 1580 C CA . GLY A 1 199 ? -18.683 10.984 -18.735 1.00 47.34 199 GLY A CA 1
ATOM 1581 C C . GLY A 1 199 ? -19.095 11.856 -17.549 1.00 47.34 199 GLY A C 1
ATOM 1582 O O . GLY A 1 199 ? -18.597 12.968 -17.388 1.00 47.34 199 GLY A O 1
ATOM 1583 N N . SER A 1 200 ? -19.963 11.345 -16.673 1.00 44.53 200 SER A N 1
ATOM 1584 C CA . SER A 1 200 ? -20.203 11.955 -15.358 1.00 44.53 200 SER A CA 1
ATOM 1585 C C . SER A 1 200 ? -19.075 11.565 -14.396 1.00 44.53 200 SER A C 1
ATOM 1587 O O . SER A 1 200 ? -18.834 10.378 -14.188 1.00 44.53 200 SER A O 1
ATOM 1589 N N . MET A 1 201 ? -18.391 12.545 -13.789 1.00 48.59 201 MET A N 1
ATOM 1590 C CA . MET A 1 201 ? -17.356 12.296 -12.765 1.00 48.59 201 MET A CA 1
ATOM 1591 C C . MET A 1 201 ? -17.925 11.818 -11.417 1.00 48.59 201 MET A C 1
ATOM 1593 O O . MET A 1 201 ? -17.172 11.315 -10.581 1.00 48.59 201 MET A O 1
ATOM 1597 N N . LEU A 1 202 ? -19.237 11.961 -11.200 1.00 48.38 202 LEU A N 1
ATOM 1598 C CA . LEU A 1 202 ? -19.890 11.707 -9.911 1.00 48.38 202 LEU A CA 1
ATOM 1599 C C . LEU A 1 202 ? -19.619 10.297 -9.338 1.00 48.38 202 LEU A C 1
ATOM 1601 O O . LEU A 1 202 ? -19.198 10.227 -8.186 1.00 48.38 202 LEU A O 1
ATOM 1605 N N . PRO A 1 203 ? -19.698 9.188 -10.107 1.00 49.91 203 PRO A N 1
ATOM 1606 C CA . PRO A 1 203 ? -19.522 7.844 -9.544 1.00 49.91 203 PRO A CA 1
ATOM 1607 C C . PRO A 1 203 ? -18.100 7.543 -9.045 1.00 49.91 203 PRO A C 1
ATOM 1609 O O . PRO A 1 203 ? -17.910 6.635 -8.236 1.00 49.91 203 PRO A O 1
ATOM 1612 N N . PHE A 1 204 ? -17.087 8.258 -9.552 1.00 49.94 204 PHE A N 1
ATOM 1613 C CA . PHE A 1 204 ? -15.683 8.053 -9.177 1.00 49.94 204 PHE A CA 1
ATOM 1614 C C . PHE A 1 204 ? -15.258 8.952 -8.014 1.00 49.94 204 PHE A C 1
ATOM 1616 O O . PHE A 1 204 ? -14.535 8.493 -7.132 1.00 49.94 204 PHE A O 1
ATOM 1623 N N . VAL A 1 205 ? -15.734 10.202 -7.975 1.00 55.28 205 VAL A N 1
ATOM 1624 C CA . VAL A 1 205 ? -15.484 11.126 -6.854 1.00 55.28 205 VAL A CA 1
ATOM 1625 C C . VAL A 1 205 ? -16.198 10.652 -5.585 1.00 55.28 205 VAL A C 1
ATOM 1627 O O . VAL A 1 205 ? -15.621 10.719 -4.504 1.00 55.28 205 VAL A O 1
ATOM 1630 N N . GLU A 1 206 ? -17.400 10.081 -5.709 1.00 60.03 206 GLU A N 1
ATOM 1631 C CA . GLU A 1 206 ? -18.148 9.497 -4.582 1.00 60.03 206 GLU A CA 1
ATOM 1632 C C . GLU A 1 206 ? -17.441 8.303 -3.921 1.00 60.03 206 GLU A C 1
ATOM 1634 O O . GLU A 1 206 ? -17.761 7.947 -2.789 1.00 60.03 206 GLU A O 1
ATOM 1639 N N . ARG A 1 207 ? -16.469 7.684 -4.603 1.00 69.94 207 ARG A N 1
ATOM 1640 C CA . ARG A 1 207 ? -15.733 6.506 -4.117 1.00 69.94 207 ARG A CA 1
ATOM 1641 C C . ARG A 1 207 ? -14.302 6.811 -3.675 1.00 69.94 207 ARG A C 1
ATOM 1643 O O . ARG A 1 207 ? -13.552 5.878 -3.364 1.00 69.94 207 ARG A O 1
ATOM 1650 N N . ALA A 1 208 ? -13.930 8.090 -3.636 1.00 77.31 208 ALA A N 1
ATOM 1651 C CA . ALA A 1 208 ? -12.662 8.555 -3.094 1.00 77.31 208 ALA A CA 1
ATOM 1652 C C . ALA A 1 208 ? -12.555 8.311 -1.577 1.00 77.31 208 ALA A C 1
ATOM 1654 O O . ALA A 1 208 ? -13.581 8.229 -0.903 1.00 77.31 208 ALA A O 1
ATOM 1655 N N . PRO A 1 209 ? -11.339 8.175 -1.008 1.00 81.31 209 PRO A N 1
ATOM 1656 C CA . PRO A 1 209 ? -11.166 8.122 0.424 1.00 81.31 209 PRO A CA 1
ATOM 1657 C C . PRO A 1 209 ? -11.622 9.459 0.987 1.00 81.31 209 PRO A C 1
ATOM 1659 O O . PRO A 1 209 ? -11.235 10.529 0.513 1.00 81.31 209 PRO A O 1
ATOM 1662 N N . ASN A 1 210 ? -12.422 9.394 2.036 1.00 88.31 210 ASN A N 1
ATOM 1663 C CA . ASN A 1 210 ? -12.969 10.581 2.671 1.00 88.31 210 ASN A CA 1
ATOM 1664 C C . ASN A 1 210 ? -11.899 11.365 3.427 1.00 88.31 210 ASN A C 1
ATOM 1666 O O . ASN A 1 210 ? -12.019 12.577 3.588 1.00 88.31 210 ASN A O 1
ATOM 1670 N N . ALA A 1 211 ? -10.845 10.682 3.870 1.00 88.69 211 ALA A N 1
ATOM 1671 C CA . ALA A 1 211 ? -9.705 11.309 4.505 1.00 88.69 211 ALA A CA 1
ATOM 1672 C C . ALA A 1 211 ? -8.418 10.511 4.270 1.00 88.69 211 ALA A C 1
ATOM 1674 O O . ALA A 1 211 ? -8.420 9.288 4.092 1.00 88.69 211 ALA A O 1
ATOM 1675 N N . VAL A 1 212 ? -7.302 11.233 4.307 1.00 90.25 212 VAL A N 1
ATOM 1676 C CA . VAL A 1 212 ? -5.946 10.688 4.316 1.00 90.25 212 VAL A CA 1
ATOM 1677 C C . VAL A 1 212 ? -5.234 11.316 5.507 1.00 90.25 212 VAL A C 1
ATOM 1679 O O . VAL A 1 212 ? -5.294 12.528 5.689 1.00 90.25 212 VAL A O 1
ATOM 1682 N N . CYS A 1 213 ? -4.601 10.509 6.351 1.00 91.31 213 CYS A N 1
ATOM 1683 C CA . CYS A 1 213 ? -3.898 10.998 7.534 1.00 91.31 213 CYS A CA 1
ATOM 1684 C C . CYS A 1 213 ? -2.456 10.496 7.563 1.00 91.31 213 CYS A C 1
ATOM 1686 O O . CYS A 1 213 ? -2.172 9.338 7.241 1.00 91.31 213 CYS A O 1
ATOM 1688 N N . LEU A 1 214 ? -1.553 11.388 7.963 1.00 91.06 214 LEU A N 1
ATOM 1689 C CA . LEU A 1 214 ? -0.139 11.093 8.116 1.00 91.06 214 LEU A CA 1
ATOM 1690 C C . LEU A 1 214 ? 0.128 10.480 9.489 1.00 91.06 214 LEU A C 1
ATOM 1692 O O . LEU A 1 214 ? -0.149 11.107 10.509 1.00 91.06 214 LEU A O 1
ATOM 1696 N N . ALA A 1 215 ? 0.727 9.295 9.500 1.00 91.38 215 ALA A N 1
ATOM 1697 C CA . ALA A 1 215 ? 1.398 8.748 10.666 1.00 91.38 215 ALA A CA 1
ATOM 1698 C C . ALA A 1 215 ? 2.877 9.130 10.582 1.00 91.38 215 ALA A C 1
ATOM 1700 O O . ALA A 1 215 ? 3.565 8.752 9.628 1.00 91.38 215 ALA A O 1
ATOM 1701 N N . ASN A 1 216 ? 3.382 9.868 11.572 1.00 90.38 216 ASN A N 1
ATOM 1702 C CA . ASN A 1 216 ? 4.779 10.296 11.607 1.00 90.38 216 ASN A CA 1
ATOM 1703 C C . ASN A 1 216 ? 5.685 9.181 12.151 1.00 90.38 216 ASN A C 1
ATOM 1705 O O . ASN A 1 216 ? 6.369 9.325 13.162 1.00 90.38 216 ASN A O 1
ATOM 1709 N N . VAL A 1 217 ? 5.646 8.039 11.472 1.00 90.25 217 VAL A N 1
ATOM 1710 C CA . VAL A 1 217 ? 6.404 6.840 11.816 1.00 90.25 217 VAL A CA 1
ATOM 1711 C C . VAL A 1 217 ? 7.222 6.398 10.623 1.00 90.25 217 VAL A C 1
ATOM 1713 O O . VAL A 1 217 ? 6.795 6.467 9.471 1.00 90.25 217 VAL A O 1
ATOM 1716 N N . SER A 1 218 ? 8.415 5.907 10.904 1.00 86.69 218 SER A N 1
ATOM 1717 C CA . SER A 1 218 ? 9.194 5.158 9.945 1.00 86.69 218 SER A CA 1
ATOM 1718 C C . SER A 1 218 ? 8.954 3.667 10.127 1.00 86.69 218 SER A C 1
ATOM 1720 O O . SER A 1 218 ? 8.487 3.166 11.152 1.00 86.69 218 SER A O 1
ATOM 1722 N N . GLN A 1 219 ? 9.368 2.922 9.116 1.00 83.44 219 GLN A N 1
ATOM 1723 C CA . GLN A 1 219 ? 9.364 1.476 9.179 1.00 83.44 219 GLN A CA 1
ATOM 1724 C C . GLN A 1 219 ? 10.225 0.911 10.326 1.00 83.44 219 GLN A C 1
ATOM 1726 O O . GLN A 1 219 ? 9.905 -0.163 10.844 1.00 83.44 219 GLN A O 1
ATOM 1731 N N . ASP A 1 220 ? 11.306 1.605 10.692 1.00 85.06 220 ASP A N 1
ATOM 1732 C CA . ASP A 1 220 ? 12.207 1.204 11.777 1.00 85.06 220 ASP A CA 1
ATOM 1733 C C . ASP A 1 220 ? 11.601 1.472 13.162 1.00 85.06 220 ASP A C 1
ATOM 1735 O O . ASP A 1 220 ? 12.037 0.859 14.134 1.00 85.06 220 ASP A O 1
ATOM 1739 N N . ASP A 1 221 ? 10.573 2.320 13.256 1.00 88.44 221 ASP A N 1
ATOM 1740 C CA . ASP A 1 221 ? 9.830 2.538 14.502 1.00 88.44 221 ASP A CA 1
ATOM 1741 C C . ASP A 1 221 ? 8.832 1.395 14.748 1.00 88.44 221 ASP A C 1
ATOM 1743 O O . ASP A 1 221 ? 8.712 0.899 15.866 1.00 88.44 221 ASP A O 1
ATOM 1747 N N . ILE A 1 222 ? 8.167 0.919 13.687 1.00 87.19 222 ILE A N 1
ATOM 1748 C CA . ILE A 1 222 ? 7.185 -0.184 13.748 1.00 87.19 222 ILE A CA 1
ATOM 1749 C C . ILE A 1 222 ? 7.864 -1.549 13.896 1.00 87.19 222 ILE A C 1
ATOM 1751 O O . ILE A 1 222 ? 7.353 -2.447 14.562 1.00 87.19 222 ILE A O 1
ATOM 1755 N N . SER A 1 223 ? 9.017 -1.730 13.255 1.00 86.31 223 SER A N 1
ATOM 1756 C CA . SER A 1 223 ? 9.749 -2.997 13.239 1.00 86.31 223 SER A CA 1
ATOM 1757 C C . SER A 1 223 ? 11.243 -2.733 13.462 1.00 86.31 223 SER A C 1
ATOM 1759 O O . SER A 1 223 ? 12.033 -2.824 12.513 1.00 86.31 223 SER A O 1
ATOM 1761 N N . PRO A 1 224 ? 11.647 -2.387 14.703 1.00 85.81 224 PRO A N 1
ATOM 1762 C CA . PRO A 1 224 ? 13.021 -2.006 15.008 1.00 85.81 224 PRO A CA 1
ATOM 1763 C C . PRO A 1 224 ? 13.982 -3.174 14.786 1.00 85.81 224 PRO A C 1
ATOM 1765 O O . PRO A 1 224 ? 13.891 -4.204 15.447 1.00 85.81 224 PRO A O 1
ATOM 1768 N N . ARG A 1 225 ? 14.935 -3.020 13.858 1.00 81.69 225 ARG A N 1
ATOM 1769 C CA . ARG A 1 225 ? 15.960 -4.052 13.575 1.00 81.69 225 ARG A CA 1
ATOM 1770 C C . ARG A 1 225 ? 17.294 -3.803 14.271 1.00 81.69 225 ARG A C 1
ATOM 1772 O O . ARG A 1 225 ? 18.106 -4.713 14.392 1.00 81.69 225 ARG A O 1
ATOM 1779 N N . ARG A 1 226 ? 17.557 -2.555 14.661 1.00 81.75 226 ARG A N 1
ATOM 1780 C CA . ARG A 1 226 ? 18.819 -2.110 15.266 1.00 81.75 226 ARG A CA 1
ATOM 1781 C C . ARG A 1 226 ? 18.503 -1.338 16.536 1.00 81.75 226 ARG A C 1
ATOM 1783 O O . ARG A 1 226 ? 18.276 -0.132 16.495 1.00 81.75 226 ARG A O 1
ATOM 1790 N N . VAL A 1 227 ? 18.449 -2.068 17.638 1.00 89.44 227 VAL A N 1
ATOM 1791 C CA . VAL A 1 227 ? 18.220 -1.542 18.985 1.00 89.44 227 VAL A CA 1
ATOM 1792 C C . VAL A 1 227 ? 19.344 -2.035 19.879 1.00 89.44 227 VAL A C 1
ATOM 1794 O O . VAL A 1 227 ? 19.772 -3.183 19.764 1.00 89.44 227 VAL A O 1
ATOM 1797 N N . LYS A 1 228 ? 19.871 -1.152 20.726 1.00 93.19 228 LYS A N 1
ATOM 1798 C CA . LYS A 1 228 ? 20.970 -1.482 21.643 1.00 93.19 228 LYS A CA 1
ATOM 1799 C C . LYS A 1 228 ? 20.471 -2.187 22.900 1.00 93.19 228 LYS A C 1
ATOM 1801 O O . LYS A 1 228 ? 21.249 -2.859 23.569 1.00 93.19 228 LYS A O 1
ATOM 1806 N N . SER A 1 229 ? 19.191 -2.017 23.227 1.00 95.50 229 SER A N 1
ATOM 1807 C CA . SER A 1 229 ? 18.554 -2.610 24.396 1.00 95.50 229 SER A CA 1
ATOM 1808 C C . SER A 1 229 ? 17.065 -2.862 24.163 1.00 95.50 229 SER A C 1
ATOM 1810 O O . SER A 1 229 ? 16.430 -2.253 23.299 1.00 95.50 229 SER A O 1
ATOM 1812 N N . GLU A 1 230 ? 16.494 -3.735 24.989 1.00 94.88 230 GLU A N 1
ATOM 1813 C CA . GLU A 1 230 ? 15.051 -3.980 25.043 1.00 94.88 230 GLU A CA 1
ATOM 1814 C C . GLU A 1 230 ? 14.266 -2.705 25.392 1.00 94.88 230 GLU A C 1
ATOM 1816 O O . GLU A 1 230 ? 13.208 -2.448 24.826 1.00 94.88 230 GLU A O 1
ATOM 1821 N N . GLN A 1 231 ? 14.817 -1.846 26.254 1.00 95.19 231 GLN A N 1
ATOM 1822 C CA . GLN A 1 231 ? 14.205 -0.562 26.610 1.00 95.19 231 GLN A CA 1
ATOM 1823 C C . GLN A 1 231 ? 14.111 0.387 25.408 1.00 95.19 231 GLN A C 1
ATOM 1825 O O . GLN A 1 231 ? 13.081 1.031 25.222 1.00 95.19 231 GLN A O 1
ATOM 1830 N N . GLU A 1 232 ? 15.149 0.452 24.565 1.00 93.44 232 GLU A N 1
ATOM 1831 C CA . GLU A 1 232 ? 15.113 1.246 23.330 1.00 93.44 232 GLU A CA 1
ATOM 1832 C C . GLU A 1 232 ? 14.049 0.710 22.361 1.00 93.44 232 GLU A C 1
ATOM 1834 O O . GLU A 1 232 ? 13.300 1.484 21.763 1.00 93.44 232 GLU A O 1
ATOM 1839 N N . MET A 1 233 ? 13.950 -0.617 22.239 1.00 93.38 233 MET A N 1
ATOM 1840 C CA . MET A 1 233 ? 12.928 -1.272 21.422 1.00 93.38 233 MET A CA 1
ATOM 1841 C C . MET A 1 233 ? 11.517 -0.932 21.901 1.00 93.38 233 MET A C 1
ATOM 1843 O O . MET A 1 233 ? 10.689 -0.505 21.100 1.00 93.38 233 MET A O 1
ATOM 1847 N N . MET A 1 234 ? 11.259 -1.067 23.202 1.00 94.00 234 MET A N 1
ATOM 1848 C CA . MET A 1 234 ? 9.958 -0.756 23.792 1.00 94.00 234 MET A CA 1
ATOM 1849 C C . MET A 1 234 ? 9.599 0.720 23.636 1.00 94.00 234 MET A C 1
ATOM 1851 O O . MET A 1 234 ? 8.451 1.034 23.336 1.00 94.00 234 MET A O 1
ATOM 1855 N N . HIS A 1 235 ? 10.569 1.627 23.771 1.00 94.81 235 HIS A N 1
ATOM 1856 C CA . HIS A 1 235 ? 10.342 3.053 23.551 1.00 94.81 235 HIS A CA 1
ATOM 1857 C C . HIS A 1 235 ? 9.933 3.351 22.099 1.00 94.81 235 HIS A C 1
ATOM 1859 O O . HIS A 1 235 ? 8.956 4.065 21.874 1.00 94.81 235 HIS A O 1
ATOM 1865 N N . LYS A 1 236 ? 10.626 2.761 21.115 1.00 93.75 236 LYS A N 1
ATOM 1866 C CA . LYS A 1 236 ? 10.287 2.898 19.686 1.00 93.75 236 LYS A CA 1
ATOM 1867 C C . LYS A 1 236 ? 8.907 2.330 19.361 1.00 93.75 236 LYS A C 1
ATOM 1869 O O . LYS A 1 236 ? 8.116 3.002 18.707 1.00 93.75 236 LYS A O 1
ATOM 1874 N N . LEU A 1 237 ? 8.591 1.140 19.872 1.00 94.50 237 LEU A N 1
ATOM 1875 C CA . LEU A 1 237 ? 7.284 0.513 19.667 1.00 94.50 237 LEU A CA 1
ATOM 1876 C C . LEU A 1 237 ? 6.155 1.309 20.328 1.00 94.50 237 LEU A C 1
ATOM 1878 O O . LEU A 1 237 ? 5.103 1.477 19.721 1.00 94.50 237 LEU A O 1
ATOM 1882 N N . ALA A 1 238 ? 6.367 1.834 21.536 1.00 95.88 238 ALA A N 1
ATOM 1883 C CA . ALA A 1 238 ? 5.386 2.675 22.216 1.00 95.88 238 ALA A CA 1
ATOM 1884 C C . ALA A 1 238 ? 5.136 3.984 21.452 1.00 95.88 238 ALA A C 1
ATOM 1886 O O . ALA A 1 238 ? 3.987 4.394 21.294 1.00 95.88 238 ALA A O 1
ATOM 1887 N N . PHE A 1 239 ? 6.196 4.618 20.942 1.00 95.62 239 PHE A N 1
ATOM 1888 C CA . PHE A 1 239 ? 6.080 5.787 20.072 1.00 95.62 239 PHE A CA 1
ATOM 1889 C C . PHE A 1 239 ? 5.288 5.462 18.798 1.00 95.62 239 PHE A C 1
ATOM 1891 O O . PHE A 1 239 ? 4.287 6.119 18.518 1.00 95.62 239 PHE A O 1
ATOM 1898 N N . ALA A 1 240 ? 5.672 4.408 18.071 1.00 95.56 240 ALA A N 1
ATOM 1899 C CA . ALA A 1 240 ? 5.005 4.010 16.834 1.00 95.56 240 ALA A CA 1
ATOM 1900 C C . ALA A 1 240 ? 3.532 3.641 17.057 1.00 95.56 240 ALA A C 1
ATOM 1902 O O . ALA A 1 240 ? 2.668 4.027 16.270 1.00 95.56 240 ALA A O 1
ATOM 1903 N N . TRP A 1 241 ? 3.236 2.931 18.148 1.00 97.25 241 TRP A N 1
ATOM 1904 C CA . TRP A 1 241 ? 1.874 2.598 18.549 1.00 97.25 241 TRP A CA 1
ATOM 1905 C C . TRP A 1 241 ? 1.043 3.860 18.791 1.00 97.25 241 TRP A C 1
ATOM 1907 O O . TRP A 1 241 ? -0.035 3.988 18.214 1.00 97.25 241 TRP A O 1
ATOM 1917 N N . ASN A 1 242 ? 1.560 4.813 19.575 1.00 97.75 242 ASN A N 1
ATOM 1918 C CA . ASN A 1 242 ? 0.877 6.079 19.848 1.00 97.75 242 ASN A CA 1
ATOM 1919 C C . ASN A 1 242 ? 0.575 6.844 18.557 1.00 97.75 242 ASN A C 1
ATOM 1921 O O . ASN A 1 242 ? -0.557 7.278 18.352 1.00 97.75 242 ASN A O 1
ATOM 1925 N N . GLU A 1 243 ? 1.560 6.978 17.669 1.00 96.69 243 GLU A N 1
ATOM 1926 C CA . GLU A 1 243 ? 1.389 7.688 16.402 1.00 96.69 243 GLU A CA 1
ATOM 1927 C C . GLU A 1 243 ? 0.347 7.017 15.502 1.00 96.69 243 GLU A C 1
ATOM 1929 O O . GLU A 1 243 ? -0.567 7.684 15.014 1.00 96.69 243 GLU A O 1
ATOM 1934 N N . VAL A 1 244 ? 0.416 5.695 15.316 1.00 97.25 244 VAL A N 1
ATOM 1935 C CA . VAL A 1 244 ? -0.550 4.959 14.483 1.00 97.25 244 VAL A CA 1
ATOM 1936 C C . VAL A 1 244 ? -1.959 5.031 15.077 1.00 97.25 244 VAL A C 1
ATOM 1938 O O . VAL A 1 244 ? -2.921 5.279 14.343 1.00 97.25 244 VAL A O 1
ATOM 1941 N N . VAL A 1 245 ? -2.106 4.864 16.394 1.00 98.19 245 VAL A N 1
ATOM 1942 C CA . VAL A 1 245 ? -3.407 4.934 17.077 1.00 98.19 245 VAL A CA 1
ATOM 1943 C C . VAL A 1 245 ? -4.006 6.333 16.973 1.00 98.19 245 VAL A C 1
ATOM 1945 O O . VAL A 1 245 ? -5.144 6.475 16.525 1.00 98.19 245 VAL A O 1
ATOM 1948 N N . ASN A 1 246 ? -3.242 7.376 17.305 1.00 97.62 246 ASN A N 1
ATOM 1949 C CA . ASN A 1 246 ? -3.711 8.760 17.230 1.00 97.62 246 ASN A CA 1
ATOM 1950 C C . ASN A 1 246 ? -4.076 9.158 15.796 1.00 97.62 246 ASN A C 1
ATOM 1952 O O . ASN A 1 246 ? -5.102 9.802 15.570 1.00 97.62 246 ASN A O 1
ATOM 1956 N N . THR A 1 247 ? -3.280 8.731 14.814 1.00 96.88 247 THR A N 1
ATOM 1957 C CA . THR A 1 247 ? -3.560 8.963 13.391 1.00 96.88 247 THR A CA 1
ATOM 1958 C C . THR A 1 247 ? -4.844 8.264 12.954 1.00 96.88 247 THR A C 1
ATOM 1960 O O . THR A 1 247 ? -5.669 8.862 12.266 1.00 96.88 247 THR A O 1
ATOM 1963 N N . THR A 1 248 ? -5.063 7.027 13.403 1.00 98.00 248 THR A N 1
ATOM 1964 C CA . THR A 1 248 ? -6.295 6.280 13.117 1.00 98.00 248 THR A CA 1
ATOM 1965 C C . THR A 1 248 ? -7.519 6.978 13.712 1.00 98.00 248 THR A C 1
ATOM 1967 O O . THR A 1 248 ? -8.531 7.132 13.035 1.00 98.00 248 THR A O 1
ATOM 1970 N N . ILE A 1 249 ? -7.426 7.460 14.954 1.00 98.00 249 ILE A N 1
ATOM 1971 C CA . ILE A 1 249 ? -8.504 8.214 15.608 1.00 98.00 249 ILE A CA 1
ATOM 1972 C C . ILE A 1 249 ? -8.813 9.502 14.834 1.00 98.00 249 ILE A C 1
ATOM 1974 O O . ILE A 1 249 ? -9.977 9.791 14.552 1.00 98.00 249 ILE A O 1
ATOM 1978 N N . ARG A 1 250 ? -7.780 10.261 14.440 1.00 96.00 250 ARG A N 1
ATOM 1979 C CA . ARG A 1 250 ? -7.935 11.461 13.600 1.00 96.00 250 ARG A CA 1
ATOM 1980 C C . ARG A 1 250 ? -8.648 11.138 12.288 1.00 96.00 250 ARG A C 1
ATOM 1982 O O . ARG A 1 250 ? -9.575 11.858 11.925 1.00 96.00 250 ARG A O 1
ATOM 1989 N N . LEU A 1 251 ? -8.262 10.048 11.625 1.00 95.50 251 LEU A N 1
ATOM 1990 C CA . LEU A 1 251 ? -8.878 9.592 10.381 1.00 95.50 251 LEU A CA 1
ATOM 1991 C C . LEU A 1 251 ? -10.366 9.270 10.570 1.00 95.50 251 LEU A C 1
ATOM 1993 O O . LEU A 1 251 ? -11.205 9.766 9.824 1.00 95.50 251 LEU A O 1
ATOM 1997 N N . ILE A 1 252 ? -10.707 8.487 11.598 1.00 96.25 252 ILE A N 1
ATOM 1998 C CA . ILE A 1 252 ? -12.096 8.121 11.911 1.00 96.25 252 ILE A CA 1
ATOM 1999 C C . ILE A 1 252 ? -12.950 9.376 12.138 1.00 96.25 252 ILE A C 1
ATOM 2001 O O . ILE A 1 252 ? -14.062 9.471 11.613 1.00 96.25 252 ILE A O 1
ATOM 2005 N N . ARG A 1 253 ? -12.428 10.352 12.890 1.00 95.44 253 ARG A N 1
ATOM 2006 C CA . ARG A 1 253 ? -13.113 11.625 13.161 1.00 95.44 253 ARG A CA 1
ATOM 2007 C C . ARG A 1 253 ? -13.279 12.474 11.906 1.00 95.44 253 ARG A C 1
ATOM 2009 O O . ARG A 1 253 ? -14.352 13.035 11.710 1.00 95.44 253 ARG A O 1
ATOM 2016 N N . ALA A 1 254 ? -12.263 12.531 11.045 1.00 90.69 254 ALA A N 1
ATOM 2017 C CA . ALA A 1 254 ? -12.347 13.214 9.754 1.00 90.69 254 ALA A CA 1
ATOM 2018 C C . ALA A 1 254 ? -13.429 12.598 8.848 1.00 90.69 254 ALA A C 1
ATOM 2020 O O . ALA A 1 254 ? -14.107 13.316 8.120 1.00 90.69 254 ALA A O 1
ATOM 2021 N N . CYS A 1 255 ? -13.665 11.290 8.968 1.00 90.00 255 CYS A N 1
ATOM 2022 C CA . CYS A 1 255 ? -14.763 10.578 8.313 1.00 90.00 255 CYS A CA 1
ATOM 2023 C C . CYS A 1 255 ? -16.111 10.653 9.069 1.00 90.00 255 CYS A C 1
ATOM 2025 O O . CYS A 1 255 ? -17.013 9.854 8.805 1.00 90.00 255 CYS A O 1
ATOM 2027 N N . GLY A 1 256 ? -16.258 11.538 10.063 1.00 91.75 256 GLY A N 1
ATOM 2028 C CA . GLY A 1 256 ? -17.489 11.687 10.852 1.00 91.75 256 GLY A CA 1
ATOM 2029 C C . GLY A 1 256 ? -17.880 10.437 11.654 1.00 91.75 256 GLY A C 1
ATOM 2030 O O . GLY A 1 256 ? -19.051 10.244 11.974 1.00 91.75 256 GLY A O 1
ATOM 2031 N N . GLY A 1 257 ? -16.928 9.541 11.930 1.00 92.62 257 GLY A N 1
ATOM 2032 C CA . GLY A 1 257 ? -17.176 8.263 12.596 1.00 92.62 257 GLY A CA 1
ATOM 2033 C C . GLY A 1 257 ? -17.890 7.217 11.731 1.00 92.62 257 GLY A C 1
ATOM 2034 O O . GLY A 1 257 ? -18.285 6.172 12.254 1.00 92.62 257 GLY A O 1
ATOM 2035 N N . ASN A 1 258 ? -18.081 7.450 10.430 1.00 91.75 258 ASN A N 1
ATOM 2036 C CA . ASN A 1 258 ? -18.765 6.526 9.523 1.00 91.75 258 ASN A CA 1
ATOM 2037 C C . ASN A 1 258 ? -17.802 5.874 8.524 1.00 91.75 258 ASN A C 1
ATOM 2039 O O . ASN A 1 258 ? -17.884 6.128 7.326 1.00 91.75 258 ASN A O 1
ATOM 2043 N N . ILE A 1 259 ? -16.878 5.048 9.016 1.00 93.44 259 ILE A N 1
ATOM 2044 C CA . ILE A 1 259 ? -15.838 4.400 8.209 1.00 93.44 259 ILE A CA 1
ATOM 2045 C C . ILE A 1 259 ? -16.011 2.876 8.200 1.00 93.44 259 ILE A C 1
ATOM 2047 O O . ILE A 1 259 ? -16.191 2.264 9.252 1.00 93.44 259 ILE A O 1
ATOM 2051 N N . SER A 1 260 ? -15.965 2.263 7.016 1.00 94.44 260 SER A N 1
ATOM 2052 C CA . SER A 1 260 ? -16.040 0.809 6.811 1.00 94.44 260 SER A CA 1
ATOM 2053 C C . SER A 1 260 ? -14.690 0.182 6.487 1.00 94.44 260 SER A C 1
ATOM 2055 O O . SER A 1 260 ? -14.522 -1.023 6.690 1.00 94.44 260 SER A O 1
ATOM 2057 N N . ALA A 1 261 ? -13.727 0.967 5.992 1.00 95.94 261 ALA A N 1
ATOM 2058 C CA . ALA A 1 261 ? -12.408 0.458 5.643 1.00 95.94 261 ALA A CA 1
ATOM 2059 C C . ALA A 1 261 ? -11.270 1.466 5.848 1.00 95.94 261 ALA A C 1
ATOM 2061 O O . ALA A 1 261 ? -11.432 2.669 5.644 1.00 95.94 261 ALA A O 1
ATOM 2062 N N . ILE A 1 262 ? -10.095 0.953 6.214 1.00 96.88 262 ILE A N 1
ATOM 2063 C CA . ILE A 1 262 ? -8.852 1.716 6.345 1.00 96.88 262 ILE A CA 1
ATOM 2064 C C . ILE A 1 262 ? -7.746 1.025 5.543 1.00 96.88 262 ILE A C 1
ATOM 2066 O O . ILE A 1 262 ? -7.436 -0.147 5.769 1.00 96.88 262 ILE A O 1
ATOM 2070 N N . CYS A 1 263 ? -7.139 1.776 4.625 1.00 96.50 263 CYS A N 1
ATOM 2071 C CA . CYS A 1 263 ? -5.960 1.373 3.864 1.00 96.50 263 CYS A CA 1
ATOM 2072 C C . CYS A 1 263 ? -4.687 1.810 4.604 1.00 96.50 263 CYS A C 1
ATOM 2074 O O . CYS A 1 263 ? -4.507 2.995 4.892 1.00 96.50 263 CYS A O 1
ATOM 2076 N N . LEU A 1 264 ? -3.770 0.878 4.856 1.00 96.25 264 LEU A N 1
ATOM 2077 C CA . LEU A 1 264 ? -2.374 1.186 5.163 1.00 96.25 264 LEU A CA 1
ATOM 2078 C C . LEU A 1 264 ? -1.661 1.446 3.835 1.00 96.25 264 LEU A C 1
ATOM 2080 O O . LEU A 1 264 ? -1.338 0.510 3.100 1.00 96.25 264 LEU A O 1
ATOM 2084 N N . GLY A 1 265 ? -1.499 2.725 3.502 1.00 91.56 265 GLY A N 1
ATOM 2085 C CA . GLY A 1 265 ? -1.000 3.172 2.207 1.00 91.56 265 GLY A CA 1
ATOM 2086 C C . GLY A 1 265 ? 0.479 2.859 2.008 1.00 91.56 265 GLY A C 1
ATOM 2087 O O . GLY A 1 265 ? 0.874 2.356 0.962 1.00 91.56 265 GLY A O 1
ATOM 2088 N N . ASP A 1 266 ? 1.312 3.092 3.019 1.00 87.75 266 ASP A N 1
ATOM 2089 C CA . ASP A 1 266 ? 2.746 2.841 2.897 1.00 87.75 266 ASP A CA 1
ATOM 2090 C C . ASP A 1 266 ? 3.128 1.439 3.384 1.00 87.75 266 ASP A C 1
ATOM 2092 O O . ASP A 1 266 ? 2.684 0.968 4.432 1.00 87.75 266 ASP A O 1
ATOM 2096 N N . THR A 1 267 ? 4.050 0.809 2.660 1.00 86.25 267 THR A N 1
ATOM 2097 C CA . THR A 1 267 ? 4.778 -0.381 3.107 1.00 86.25 267 THR A CA 1
ATOM 2098 C C . THR A 1 267 ? 5.383 -0.232 4.505 1.00 86.25 267 THR A C 1
ATOM 2100 O O . THR A 1 267 ? 5.440 -1.221 5.232 1.00 86.25 267 THR A O 1
ATOM 2103 N N . ALA A 1 268 ? 5.772 0.986 4.902 1.00 86.38 268 ALA A N 1
ATOM 2104 C CA . ALA A 1 268 ? 6.285 1.313 6.228 1.00 86.38 268 ALA A CA 1
ATOM 2105 C C . ALA A 1 268 ? 5.334 0.900 7.364 1.00 86.38 268 ALA A C 1
ATOM 2107 O O . ALA A 1 268 ? 5.796 0.538 8.445 1.00 86.38 268 ALA A O 1
ATOM 2108 N N . LEU A 1 269 ? 4.022 0.923 7.104 1.00 91.94 269 LEU A N 1
ATOM 2109 C CA . LEU A 1 269 ? 2.964 0.624 8.068 1.00 91.94 269 LEU A CA 1
ATOM 2110 C C . LEU A 1 269 ? 2.659 -0.873 8.188 1.00 91.94 269 LEU A C 1
ATOM 2112 O O . LEU A 1 269 ? 1.822 -1.263 9.003 1.00 91.94 269 LEU A O 1
ATOM 2116 N N . HIS A 1 270 ? 3.310 -1.729 7.400 1.00 90.94 270 HIS A N 1
ATOM 2117 C CA . HIS A 1 270 ? 3.077 -3.167 7.468 1.00 90.94 270 HIS A CA 1
ATOM 2118 C C . HIS A 1 270 ? 3.386 -3.723 8.866 1.00 90.94 270 HIS A C 1
ATOM 2120 O O . HIS A 1 270 ? 4.465 -3.480 9.414 1.00 90.94 270 HIS A O 1
ATOM 2126 N N . GLY A 1 271 ? 2.455 -4.501 9.420 1.00 91.19 271 GLY A N 1
ATOM 2127 C CA . GLY A 1 271 ? 2.513 -5.038 10.780 1.00 91.19 271 GLY A CA 1
ATOM 2128 C C . GLY A 1 271 ? 1.768 -4.190 11.817 1.00 91.19 271 GLY A C 1
ATOM 2129 O O . GLY A 1 271 ? 1.576 -4.648 12.942 1.00 91.19 271 GLY A O 1
ATOM 2130 N N . SER A 1 272 ? 1.326 -2.979 11.459 1.00 95.88 272 SER A N 1
ATOM 2131 C CA . SER A 1 272 ? 0.545 -2.108 12.349 1.00 95.88 272 SER A CA 1
ATOM 2132 C C . SER A 1 272 ? -0.972 -2.349 12.288 1.00 95.88 272 SER A C 1
ATOM 2134 O O . SER A 1 272 ? -1.722 -1.700 13.017 1.00 95.88 272 SER A O 1
ATOM 2136 N N . GLU A 1 273 ? -1.445 -3.313 11.486 1.00 96.44 273 GLU A N 1
ATOM 2137 C CA . GLU A 1 273 ? -2.867 -3.664 11.352 1.00 96.44 273 GLU A CA 1
ATOM 2138 C C . GLU A 1 273 ? -3.555 -3.902 12.718 1.00 96.44 273 GLU A C 1
ATOM 2140 O O . GLU A 1 273 ? -4.643 -3.356 12.938 1.00 96.44 273 GLU A O 1
ATOM 2145 N N . PRO A 1 274 ? -2.949 -4.625 13.689 1.00 97.56 274 PRO A N 1
ATOM 2146 C CA . PRO A 1 274 ? -3.559 -4.808 15.007 1.00 97.56 274 PRO A CA 1
ATOM 2147 C C . PRO A 1 274 ? -3.724 -3.500 15.795 1.00 97.56 274 PRO A C 1
ATOM 2149 O O . PRO A 1 274 ? -4.679 -3.362 16.561 1.00 97.56 274 PRO A O 1
ATOM 2152 N N . TRP A 1 275 ? -2.821 -2.530 15.614 1.00 98.31 275 TRP A N 1
ATOM 2153 C CA . TRP A 1 275 ? -2.876 -1.234 16.299 1.00 98.31 275 TRP A CA 1
ATOM 2154 C C . TRP A 1 275 ? -3.995 -0.362 15.736 1.00 98.31 275 TRP A C 1
ATOM 2156 O O . TRP A 1 275 ? -4.738 0.256 16.496 1.00 98.31 275 TRP A O 1
ATOM 2166 N N . VAL A 1 276 ? -4.184 -0.388 14.415 1.00 98.31 276 VAL A N 1
ATOM 2167 C CA . VAL A 1 276 ? -5.305 0.293 13.757 1.00 98.31 276 VAL A CA 1
ATOM 2168 C C . VAL A 1 276 ? -6.639 -0.345 14.166 1.00 98.31 276 VAL A C 1
ATOM 2170 O O . VAL A 1 276 ? -7.583 0.375 14.490 1.00 98.31 276 VAL A O 1
ATOM 2173 N N . HIS A 1 277 ? -6.720 -1.679 14.282 1.00 98.06 277 HIS A N 1
ATOM 2174 C CA . HIS A 1 277 ? -7.910 -2.349 14.829 1.00 98.06 277 HIS A CA 1
ATOM 2175 C C . HIS A 1 277 ? -8.199 -1.939 16.279 1.00 98.06 277 HIS A C 1
ATOM 2177 O O . HIS A 1 277 ? -9.361 -1.732 16.639 1.00 98.06 277 HIS A O 1
ATOM 2183 N N . ALA A 1 278 ? -7.167 -1.821 17.119 1.00 98.25 278 ALA A N 1
ATOM 2184 C CA . ALA A 1 278 ? -7.323 -1.357 18.495 1.00 98.25 278 ALA A CA 1
ATOM 2185 C C . ALA A 1 278 ? -7.875 0.076 18.535 1.00 98.25 278 ALA A C 1
ATOM 2187 O O . ALA A 1 278 ? -8.872 0.322 19.214 1.00 98.25 278 ALA A O 1
ATOM 2188 N N . ALA A 1 279 ? -7.310 0.984 17.737 1.00 98.44 279 ALA A N 1
ATOM 2189 C CA . ALA A 1 279 ? -7.780 2.362 17.629 1.00 98.44 279 ALA A CA 1
ATOM 2190 C C . ALA A 1 279 ? -9.236 2.459 17.139 1.00 98.44 279 ALA A C 1
ATOM 2192 O O . ALA A 1 279 ? -10.021 3.227 17.693 1.00 98.44 279 ALA A O 1
ATOM 2193 N N . CYS A 1 280 ? -9.638 1.626 16.171 1.00 98.38 280 CYS A N 1
ATOM 2194 C CA . CYS A 1 280 ? -11.030 1.550 15.719 1.00 98.38 280 CYS A CA 1
ATOM 2195 C C . CYS A 1 280 ? -11.980 1.167 16.860 1.00 98.38 280 CYS A C 1
ATOM 2197 O O . CYS A 1 280 ? -13.035 1.777 17.012 1.00 98.38 280 CYS A O 1
ATOM 2199 N N . LYS A 1 281 ? -11.611 0.180 17.687 1.00 98.38 281 LYS A N 1
ATOM 2200 C CA . LYS A 1 281 ? -12.413 -0.236 18.851 1.00 98.38 281 LYS A CA 1
ATOM 2201 C C . LYS A 1 281 ? -12.459 0.828 19.946 1.00 98.38 281 LYS A C 1
ATOM 2203 O O . LYS A 1 281 ? -13.486 0.950 20.606 1.00 98.38 281 LYS A O 1
ATOM 2208 N N . MET A 1 282 ? -11.374 1.580 20.134 1.00 98.12 282 MET A N 1
ATOM 2209 C CA . MET A 1 282 ? -11.313 2.684 21.097 1.00 98.12 282 MET A CA 1
ATOM 2210 C C . MET A 1 282 ? -12.241 3.838 20.696 1.00 98.12 282 MET A C 1
ATOM 2212 O O . MET A 1 282 ? -12.968 4.340 21.545 1.00 98.12 282 MET A O 1
ATOM 2216 N N . GLU A 1 283 ? -12.246 4.232 19.419 1.00 98.25 283 GLU A N 1
ATOM 2217 C CA . GLU A 1 283 ? -13.005 5.401 18.948 1.00 98.25 283 GLU A CA 1
ATOM 2218 C C . GLU A 1 283 ? -14.466 5.080 18.593 1.00 98.25 283 GLU A C 1
ATOM 2220 O O . GLU A 1 283 ? -15.360 5.869 18.878 1.00 98.25 283 GLU A O 1
ATOM 2225 N N . LEU A 1 284 ? -14.737 3.923 17.978 1.00 97.19 284 LEU A N 1
ATOM 2226 C CA . LEU A 1 284 ? -16.081 3.546 17.505 1.00 97.19 284 LEU A CA 1
ATOM 2227 C C . LEU A 1 284 ? -16.816 2.587 18.453 1.00 97.19 284 LEU A C 1
ATOM 2229 O O . LEU A 1 284 ? -17.966 2.224 18.198 1.00 97.19 284 LEU A O 1
ATOM 2233 N N . GLY A 1 285 ? -16.158 2.140 19.524 1.00 98.25 285 GLY A N 1
ATOM 2234 C CA . GLY A 1 285 ? -16.643 1.084 20.407 1.00 98.25 285 GLY A CA 1
ATOM 2235 C C . GLY A 1 285 ? -16.360 -0.333 19.879 1.00 98.25 285 GLY A C 1
ATOM 2236 O O . GLY A 1 285 ? -16.015 -0.526 18.708 1.00 98.25 285 GLY A O 1
ATOM 2237 N N . PRO A 1 286 ? -16.516 -1.368 20.728 1.00 97.38 286 PRO A N 1
ATOM 2238 C CA . PRO A 1 286 ? -16.040 -2.723 20.440 1.00 97.38 286 PRO A CA 1
ATOM 2239 C C . PRO A 1 286 ? -16.746 -3.381 19.251 1.00 97.38 286 PRO A C 1
ATOM 2241 O O . PRO A 1 286 ? -16.095 -4.072 18.472 1.00 97.38 286 PRO A O 1
ATOM 2244 N N . VAL A 1 287 ? -18.055 -3.151 19.092 1.00 97.06 287 VAL A N 1
ATOM 2245 C CA . VAL A 1 287 ? -18.853 -3.755 18.015 1.00 97.06 287 VAL A CA 1
ATOM 2246 C C . VAL A 1 287 ? -18.514 -3.098 16.679 1.00 97.06 287 VAL A C 1
ATOM 2248 O O . VAL A 1 287 ? -17.945 -3.751 15.807 1.00 97.06 287 VAL A O 1
ATOM 2251 N N . LYS A 1 288 ? -18.774 -1.794 16.533 1.00 95.44 288 LYS A N 1
ATOM 2252 C CA . LYS A 1 288 ? -18.548 -1.065 15.276 1.00 95.44 288 LYS A CA 1
ATOM 2253 C C . LYS A 1 288 ? -17.068 -1.029 14.886 1.00 95.44 288 LYS A C 1
ATOM 2255 O O . LYS A 1 288 ? -16.735 -1.272 13.733 1.00 95.44 288 LYS A O 1
ATOM 2260 N N . GLY A 1 289 ? -16.165 -0.829 15.847 1.00 96.81 289 GLY A N 1
ATOM 2261 C CA . GLY A 1 289 ? -14.724 -0.844 15.598 1.00 96.81 289 GLY A CA 1
ATOM 2262 C C . GLY A 1 289 ? -14.183 -2.200 15.131 1.00 96.81 289 GLY A C 1
ATOM 2263 O O . GLY A 1 289 ? -13.211 -2.239 14.384 1.00 96.81 289 GLY A O 1
ATOM 2264 N N . SER A 1 290 ? -14.816 -3.316 15.521 1.00 96.69 290 SER A N 1
ATOM 2265 C CA . SER A 1 290 ? -14.437 -4.654 15.030 1.00 96.69 290 SER A CA 1
ATOM 2266 C C . SER A 1 290 ? -14.862 -4.933 13.587 1.00 96.69 290 SER A C 1
ATOM 2268 O O . SER A 1 290 ? -14.301 -5.826 12.960 1.00 96.69 290 SER A O 1
ATOM 2270 N N . GLN A 1 291 ? -15.824 -4.168 13.063 1.00 95.25 291 GLN A N 1
ATOM 2271 C CA . GLN A 1 291 ? -16.339 -4.314 11.701 1.00 95.25 291 GLN A CA 1
ATOM 2272 C C . GLN A 1 291 ? -15.526 -3.517 10.672 1.00 95.25 291 GLN A C 1
ATOM 2274 O O . GLN A 1 291 ? -15.670 -3.751 9.474 1.00 95.25 291 GLN A O 1
ATOM 2279 N N . VAL A 1 292 ? -14.665 -2.592 11.116 1.00 95.75 292 VAL A N 1
ATOM 2280 C CA . VAL 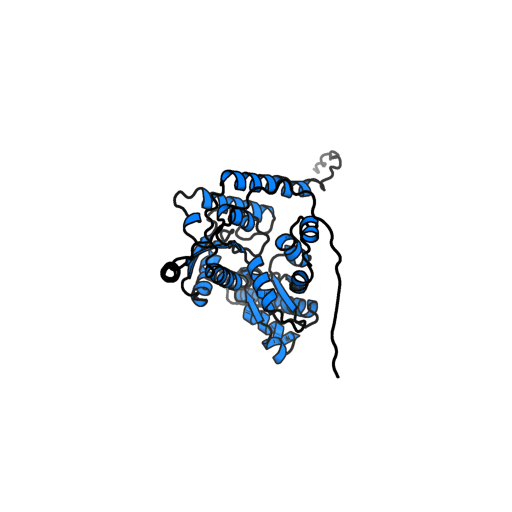A 1 292 ? -13.802 -1.821 10.214 1.00 95.75 292 VAL A CA 1
ATOM 2281 C C . VAL A 1 292 ? -12.798 -2.759 9.551 1.00 95.75 292 VAL A C 1
ATOM 2283 O O . VAL A 1 292 ? -11.995 -3.413 10.220 1.00 95.75 292 VAL A O 1
ATOM 2286 N N . ARG A 1 293 ? -12.834 -2.811 8.219 1.00 96.31 293 ARG A N 1
ATOM 2287 C CA . ARG A 1 293 ? -11.935 -3.630 7.404 1.00 96.31 293 ARG A CA 1
ATOM 2288 C C . ARG A 1 293 ? -10.585 -2.936 7.273 1.00 96.31 293 ARG A C 1
ATOM 2290 O O . ARG A 1 293 ? -10.517 -1.783 6.861 1.00 96.31 293 ARG A O 1
ATOM 2297 N N . ILE A 1 294 ? -9.505 -3.636 7.593 1.00 96.94 294 ILE A N 1
ATOM 2298 C CA . ILE A 1 294 ? -8.149 -3.091 7.488 1.00 96.94 294 ILE A CA 1
ATOM 2299 C C . ILE A 1 294 ? -7.408 -3.859 6.415 1.00 96.94 294 ILE A C 1
ATOM 2301 O O . ILE A 1 294 ? -7.403 -5.089 6.412 1.00 96.94 294 ILE A O 1
ATOM 2305 N N . PHE A 1 295 ? -6.786 -3.132 5.497 1.00 95.38 295 PHE A N 1
ATOM 2306 C CA . PHE A 1 295 ? -6.003 -3.736 4.433 1.00 95.38 295 PHE A CA 1
ATOM 2307 C C . PHE A 1 295 ? -4.746 -2.924 4.148 1.00 95.38 295 PHE A C 1
ATOM 2309 O O . PHE A 1 295 ? -4.675 -1.726 4.400 1.00 95.38 295 PHE A O 1
ATOM 2316 N N . ASN A 1 296 ? -3.740 -3.598 3.609 1.00 94.38 296 ASN A N 1
ATOM 2317 C CA . ASN A 1 296 ? -2.463 -3.011 3.229 1.00 94.38 296 ASN A CA 1
ATOM 2318 C C . ASN A 1 296 ? -2.406 -2.860 1.704 1.00 94.38 296 ASN A C 1
ATOM 2320 O O . ASN A 1 296 ? -2.734 -3.802 0.975 1.00 94.38 296 ASN A O 1
ATOM 2324 N N . ALA A 1 297 ? -1.946 -1.700 1.229 1.00 94.12 297 ALA A N 1
ATOM 2325 C CA . ALA A 1 297 ? -1.838 -1.385 -0.192 1.00 94.12 297 ALA A CA 1
ATOM 2326 C C . ALA A 1 297 ? -0.953 -2.378 -0.966 1.00 94.12 297 ALA A C 1
ATOM 2328 O O . ALA A 1 297 ? -1.218 -2.662 -2.132 1.00 94.12 297 ALA A O 1
ATOM 2329 N N . PHE A 1 298 ? 0.066 -2.962 -0.327 1.00 94.81 298 PHE A N 1
ATOM 2330 C CA . PHE A 1 298 ? 0.887 -4.006 -0.941 1.00 94.81 298 PHE A CA 1
ATOM 2331 C C . PHE A 1 298 ? 0.105 -5.304 -1.171 1.00 94.81 298 PHE A C 1
ATOM 2333 O O . PHE A 1 298 ? 0.122 -5.819 -2.287 1.00 94.81 298 PHE A O 1
ATOM 2340 N N . SER A 1 299 ? -0.631 -5.805 -0.170 1.00 94.75 299 SER A N 1
ATOM 2341 C CA . SER A 1 299 ? -1.505 -6.977 -0.352 1.00 94.75 299 SER A CA 1
ATOM 2342 C C . SER A 1 299 ? -2.545 -6.723 -1.441 1.00 94.75 299 SER A C 1
ATOM 2344 O O . SER A 1 299 ? -2.752 -7.572 -2.304 1.00 94.75 299 SER A O 1
ATOM 2346 N N . ALA A 1 300 ? -3.158 -5.534 -1.425 1.00 94.81 300 ALA A N 1
ATOM 2347 C CA . ALA A 1 300 ? -4.084 -5.102 -2.464 1.00 94.81 300 ALA A CA 1
ATOM 2348 C C . ALA A 1 300 ? -3.418 -5.140 -3.846 1.00 94.81 300 ALA A C 1
ATOM 2350 O O . ALA A 1 300 ? -3.995 -5.679 -4.781 1.00 94.81 300 ALA A O 1
ATOM 2351 N N . GLY A 1 301 ? -2.182 -4.648 -3.971 1.00 94.50 301 GLY A N 1
ATOM 2352 C CA . GLY A 1 301 ? -1.419 -4.667 -5.219 1.00 94.50 301 GLY A CA 1
ATOM 2353 C C . GLY A 1 301 ? -1.196 -6.069 -5.775 1.00 94.50 301 GLY A C 1
ATOM 2354 O O . GLY A 1 301 ? -1.407 -6.294 -6.964 1.00 94.50 301 GLY A O 1
ATOM 2355 N N . ILE A 1 302 ? -0.828 -7.020 -4.916 1.00 94.81 302 ILE A N 1
ATOM 2356 C CA . ILE A 1 302 ? -0.639 -8.427 -5.295 1.00 94.81 302 ILE A CA 1
ATOM 2357 C C . ILE A 1 302 ? -1.955 -9.054 -5.762 1.00 94.81 302 ILE A C 1
ATOM 2359 O O . ILE A 1 302 ? -1.988 -9.689 -6.815 1.00 94.81 302 ILE A O 1
ATOM 2363 N N . ILE A 1 303 ? -3.043 -8.836 -5.018 1.00 93.00 303 ILE A N 1
ATOM 2364 C CA . ILE A 1 303 ? -4.370 -9.369 -5.354 1.00 93.00 303 ILE A CA 1
ATOM 2365 C C . ILE A 1 303 ? -4.884 -8.759 -6.660 1.00 93.00 303 ILE A C 1
ATOM 2367 O O . ILE A 1 303 ? -5.331 -9.493 -7.536 1.00 93.00 303 ILE A O 1
ATOM 2371 N N . CYS A 1 304 ? -4.795 -7.436 -6.821 1.00 91.69 304 CYS A N 1
ATOM 2372 C CA . CYS A 1 304 ? -5.215 -6.752 -8.040 1.00 91.69 304 CYS A CA 1
ATOM 2373 C C . CYS A 1 304 ? -4.415 -7.239 -9.248 1.00 91.69 304 CYS A C 1
ATOM 2375 O O . CYS A 1 304 ? -5.012 -7.518 -10.283 1.00 91.69 304 CYS A O 1
ATOM 2377 N N . LEU A 1 305 ? -3.089 -7.373 -9.118 1.00 90.31 305 LEU A N 1
ATOM 2378 C CA . LEU A 1 305 ? -2.237 -7.840 -10.211 1.00 90.31 305 LEU A CA 1
ATOM 2379 C C . LEU A 1 305 ? -2.545 -9.292 -10.591 1.00 90.31 305 LEU A C 1
ATOM 2381 O O . LEU A 1 305 ? -2.628 -9.605 -11.777 1.00 90.31 305 LEU A O 1
ATOM 2385 N N . GLY A 1 306 ? -2.790 -10.138 -9.586 1.00 87.50 306 GLY A N 1
ATOM 2386 C CA . GLY A 1 306 ? -3.350 -11.468 -9.776 1.00 87.50 306 GLY A CA 1
ATOM 2387 C C . GLY A 1 306 ? -4.650 -11.390 -10.570 1.00 87.50 306 GLY A C 1
ATOM 2388 O O . GLY A 1 306 ? -4.697 -11.875 -11.687 1.00 87.50 306 GLY A O 1
ATOM 2389 N N . ALA A 1 307 ? -5.672 -10.693 -10.081 1.00 85.81 307 ALA A N 1
ATOM 2390 C CA . ALA A 1 307 ? -6.996 -10.650 -10.703 1.00 85.81 307 ALA A CA 1
ATOM 2391 C C . ALA A 1 307 ? -7.002 -10.150 -12.162 1.00 85.81 307 ALA A C 1
ATOM 2393 O O . ALA A 1 307 ? -7.645 -10.760 -13.016 1.00 85.81 307 ALA A O 1
ATOM 2394 N N . VAL A 1 308 ? -6.273 -9.074 -12.487 1.00 77.19 308 VAL A N 1
ATOM 2395 C CA . VAL A 1 308 ? -6.282 -8.510 -13.855 1.00 77.19 308 VAL A CA 1
ATOM 2396 C C . VAL A 1 308 ? -5.609 -9.410 -14.892 1.00 77.19 308 VAL A C 1
ATOM 2398 O O . VAL A 1 308 ? -5.818 -9.223 -16.089 1.00 77.19 308 VAL A O 1
ATOM 2401 N N . SER A 1 309 ? -4.805 -10.375 -14.448 1.00 67.19 309 SER A N 1
ATOM 2402 C CA . SER A 1 309 ? -4.075 -11.293 -15.325 1.00 67.19 309 SER A CA 1
ATOM 2403 C C . SER A 1 309 ? -4.875 -12.533 -15.739 1.00 67.19 309 SER A C 1
ATOM 2405 O O . SER A 1 309 ? -4.487 -13.217 -16.686 1.00 67.19 309 SER A O 1
ATOM 2407 N N . TRP A 1 310 ? -5.991 -12.808 -15.052 1.00 62.78 310 TRP A N 1
ATOM 2408 C CA . TRP A 1 310 ? -6.869 -13.948 -15.341 1.00 62.78 310 TRP A CA 1
ATOM 2409 C C . TRP A 1 310 ? -7.802 -13.683 -16.519 1.00 62.78 310 TRP A C 1
ATOM 2411 O O . TRP A 1 310 ? -8.336 -14.622 -17.098 1.00 62.78 310 TRP A O 1
ATOM 2421 N N . ASN A 1 311 ? -7.983 -12.419 -16.906 1.00 56.78 311 ASN A N 1
ATOM 2422 C CA . ASN A 1 311 ? -8.722 -12.096 -18.113 1.00 56.78 311 ASN A CA 1
ATOM 2423 C C . ASN A 1 311 ? -7.751 -12.157 -19.303 1.00 56.78 311 ASN A C 1
ATOM 2425 O O . ASN A 1 311 ? -6.764 -11.408 -19.297 1.00 56.78 311 ASN A O 1
ATOM 2429 N N . PRO A 1 312 ? -7.971 -13.018 -20.315 1.00 51.31 312 PRO A N 1
ATOM 2430 C CA . PRO A 1 312 ? -7.206 -12.970 -21.548 1.00 51.31 312 PRO A CA 1
ATOM 2431 C C . PRO A 1 312 ? -7.543 -11.657 -22.250 1.00 51.31 312 PRO A C 1
ATOM 2433 O O . PRO A 1 312 ? -8.445 -11.583 -23.080 1.00 51.31 312 PRO A O 1
ATOM 2436 N N . TRP A 1 313 ? -6.819 -10.588 -21.910 1.00 49.12 313 TRP A N 1
ATOM 2437 C CA . TRP A 1 313 ? -6.771 -9.416 -22.766 1.00 49.12 313 TRP A CA 1
ATOM 2438 C C . TRP A 1 313 ? -6.458 -9.931 -24.168 1.00 49.12 313 TRP A C 1
ATOM 2440 O O . TRP A 1 313 ? -5.489 -10.694 -24.305 1.00 49.12 313 TRP A O 1
ATOM 2450 N N . PRO A 1 314 ? -7.261 -9.579 -25.191 1.00 46.25 314 PRO A N 1
ATOM 2451 C CA . PRO A 1 314 ? -6.938 -9.963 -26.546 1.00 46.25 314 PRO A CA 1
ATOM 2452 C C . PRO A 1 314 ? -5.510 -9.491 -26.774 1.00 46.25 314 PRO A C 1
ATOM 2454 O O . PRO A 1 314 ? -5.209 -8.303 -26.611 1.00 46.25 314 PRO A O 1
ATOM 2457 N N . ARG A 1 315 ? -4.602 -10.431 -27.054 1.00 47.97 315 ARG A N 1
ATOM 2458 C CA . ARG A 1 315 ? -3.253 -10.100 -27.504 1.00 47.97 315 ARG A CA 1
ATOM 2459 C C . ARG A 1 315 ? -3.428 -9.512 -28.893 1.00 47.97 315 ARG A C 1
ATOM 2461 O O . ARG A 1 315 ? -3.228 -10.197 -29.887 1.00 47.97 315 ARG A O 1
ATOM 2468 N N . PHE A 1 316 ? -3.890 -8.269 -28.965 1.00 41.97 316 PHE A N 1
ATOM 2469 C CA . PHE A 1 316 ? -3.871 -7.530 -30.203 1.00 41.97 316 PHE A CA 1
ATOM 2470 C C . PHE A 1 316 ? -2.400 -7.490 -30.617 1.00 41.97 316 PHE A C 1
ATOM 2472 O O . PHE A 1 316 ? -1.561 -7.091 -29.797 1.00 41.97 316 PHE A O 1
ATOM 2479 N N . PRO A 1 317 ? -2.051 -7.941 -31.830 1.00 41.75 317 PRO A N 1
ATOM 2480 C CA . PRO A 1 317 ? -0.738 -7.691 -32.388 1.00 41.75 317 PRO A CA 1
ATOM 2481 C C . PRO A 1 317 ? -0.663 -6.191 -32.675 1.00 41.75 317 PRO A C 1
ATOM 2483 O O . PRO A 1 317 ? -0.859 -5.738 -33.795 1.00 41.75 317 PRO A O 1
ATOM 2486 N N . VAL A 1 318 ? -0.471 -5.395 -31.628 1.00 46.50 318 VAL A N 1
ATOM 2487 C CA . VAL A 1 318 ? -0.091 -4.002 -31.779 1.00 46.50 318 VAL A CA 1
ATOM 2488 C C . VAL A 1 318 ? 1.421 -4.044 -31.917 1.00 46.50 318 VAL A C 1
ATOM 2490 O O . VAL A 1 318 ? 2.142 -4.179 -30.926 1.00 46.50 318 VAL A O 1
ATOM 2493 N N . GLU A 1 319 ? 1.906 -3.993 -33.156 1.00 42.81 319 GLU A N 1
ATOM 2494 C CA . GLU A 1 319 ? 3.257 -3.507 -33.421 1.00 42.81 319 GLU A CA 1
ATOM 2495 C C . GLU A 1 319 ? 3.299 -2.052 -32.949 1.00 42.81 319 GLU A C 1
ATOM 2497 O O . GLU A 1 319 ? 3.007 -1.117 -33.686 1.00 42.81 319 GLU A O 1
ATOM 2502 N N . VAL A 1 320 ? 3.568 -1.863 -31.659 1.00 50.91 320 VAL A N 1
ATOM 2503 C CA . VAL A 1 320 ? 3.868 -0.545 -31.117 1.00 50.91 320 VAL A CA 1
ATOM 2504 C C . VAL A 1 320 ? 5.296 -0.237 -31.541 1.00 50.91 320 VAL A C 1
ATOM 2506 O O . VAL A 1 320 ? 6.230 -0.912 -31.090 1.00 50.91 320 VAL A O 1
ATOM 2509 N N . ASP A 1 321 ? 5.474 0.770 -32.396 1.00 51.09 321 ASP A N 1
ATOM 2510 C CA . ASP A 1 321 ? 6.797 1.324 -32.657 1.00 51.09 321 ASP A CA 1
ATOM 2511 C C . ASP A 1 321 ? 7.349 1.885 -31.339 1.00 51.09 321 ASP A C 1
ATOM 2513 O O . ASP A 1 321 ? 6.939 2.928 -30.824 1.00 51.09 321 ASP A O 1
ATOM 2517 N N . ARG A 1 322 ? 8.292 1.140 -30.757 1.00 49.62 322 ARG A N 1
ATOM 2518 C CA . ARG A 1 322 ? 8.906 1.459 -29.464 1.00 49.62 322 ARG A CA 1
ATOM 2519 C C . ARG A 1 322 ? 9.640 2.803 -29.487 1.00 49.62 322 ARG A C 1
ATOM 2521 O O . ARG A 1 322 ? 9.897 3.357 -28.417 1.00 49.62 322 ARG A O 1
ATOM 2528 N N . SER A 1 323 ? 9.987 3.323 -30.668 1.00 52.03 323 SER A N 1
ATOM 2529 C CA . SER A 1 323 ? 10.636 4.624 -30.814 1.00 52.03 323 SER A CA 1
ATOM 2530 C C . SER A 1 323 ? 9.670 5.793 -30.559 1.00 52.03 323 SER A C 1
ATOM 2532 O O . SER A 1 323 ? 10.057 6.765 -29.906 1.00 52.03 323 SER A O 1
ATOM 2534 N N . GLU A 1 324 ? 8.3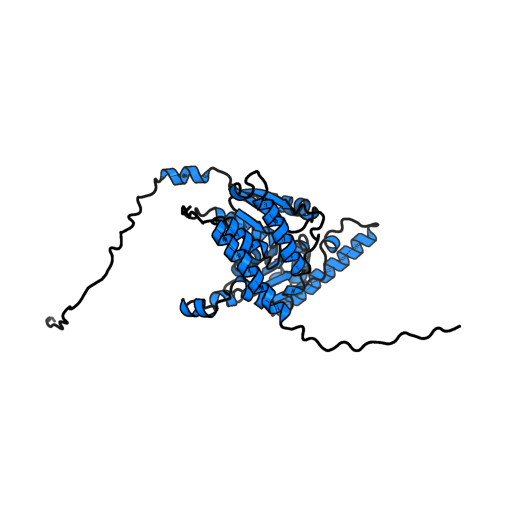93 5.676 -30.940 1.00 46.84 324 GLU A N 1
ATOM 2535 C CA . GLU A 1 324 ? 7.386 6.735 -30.771 1.00 46.84 324 GLU A CA 1
ATOM 2536 C C . GLU A 1 324 ? 6.935 6.897 -29.313 1.00 46.84 324 GLU A C 1
ATOM 2538 O O . GLU A 1 324 ? 6.869 8.019 -28.799 1.00 46.84 324 GLU A O 1
ATOM 2543 N N . CYS A 1 325 ? 6.721 5.791 -28.587 1.00 44.97 325 CYS A N 1
ATOM 2544 C CA . CYS A 1 325 ? 6.402 5.844 -27.153 1.00 44.97 325 CYS A CA 1
ATOM 2545 C C . CYS A 1 325 ? 7.489 6.572 -26.348 1.00 44.97 325 CYS A C 1
ATOM 2547 O O . CYS A 1 325 ? 7.205 7.246 -25.356 1.00 44.97 325 CYS A O 1
ATOM 2549 N N . TRP A 1 326 ? 8.744 6.471 -26.787 1.00 49.00 326 TRP A N 1
ATOM 2550 C CA . TRP A 1 326 ? 9.870 7.123 -26.132 1.00 49.00 326 TRP A CA 1
ATOM 2551 C C . TRP A 1 326 ? 9.912 8.639 -26.368 1.00 49.00 326 TRP A C 1
ATOM 2553 O O . TRP A 1 326 ? 10.254 9.394 -25.452 1.00 49.00 326 TRP A O 1
ATOM 2563 N N . HIS A 1 327 ? 9.515 9.109 -27.555 1.00 51.59 327 HIS A N 1
ATOM 2564 C CA . HIS A 1 327 ? 9.358 10.541 -27.816 1.00 51.59 327 HIS A CA 1
ATOM 2565 C C . HIS A 1 327 ? 8.276 11.163 -26.924 1.00 51.59 327 HIS A C 1
ATOM 2567 O O . HIS A 1 327 ? 8.508 12.232 -26.356 1.00 51.59 327 HIS A O 1
ATOM 2573 N N . ALA A 1 328 ? 7.169 10.451 -26.686 1.00 45.03 328 ALA A N 1
ATOM 2574 C CA . ALA A 1 328 ? 6.113 10.890 -25.773 1.00 45.03 328 ALA A CA 1
ATOM 2575 C C . ALA A 1 328 ? 6.593 11.004 -24.308 1.00 45.03 328 ALA A C 1
ATOM 2577 O O . ALA A 1 328 ? 6.285 11.981 -23.624 1.00 45.03 328 ALA A O 1
ATOM 2578 N N . VAL A 1 329 ? 7.418 10.063 -23.826 1.00 43.09 329 VAL A N 1
ATOM 2579 C CA . VAL A 1 329 ? 8.012 10.129 -22.473 1.00 43.09 329 VAL A CA 1
ATOM 2580 C C . VAL A 1 329 ? 8.987 11.305 -22.335 1.00 43.09 329 VAL A C 1
ATOM 2582 O O . VAL A 1 329 ? 8.980 12.000 -21.315 1.00 43.09 329 VAL A O 1
ATOM 2585 N N . LYS A 1 330 ? 9.809 11.573 -23.360 1.00 47.44 330 LYS A N 1
ATOM 2586 C CA . LYS A 1 330 ? 10.700 12.747 -23.380 1.00 47.44 330 LYS A CA 1
ATOM 2587 C C . LYS A 1 330 ? 9.919 14.058 -23.385 1.00 47.44 330 LYS A C 1
ATOM 2589 O O . LYS A 1 330 ? 10.292 14.971 -22.655 1.00 47.44 330 LYS A O 1
ATOM 2594 N N . GLN A 1 331 ? 8.837 14.137 -24.154 1.00 49.53 331 GLN A N 1
ATOM 2595 C CA . GLN A 1 331 ? 7.988 15.322 -24.213 1.00 49.53 331 GLN A CA 1
ATOM 2596 C C . GLN A 1 331 ? 7.336 15.617 -22.851 1.00 49.53 331 GLN A C 1
ATOM 2598 O O . GLN A 1 331 ? 7.374 16.760 -22.389 1.00 49.53 331 GLN A O 1
ATOM 2603 N N . TYR A 1 332 ? 6.884 14.577 -22.143 1.00 40.19 332 TYR A N 1
ATOM 2604 C CA . TYR A 1 332 ? 6.303 14.692 -20.802 1.00 40.19 332 TYR A CA 1
ATOM 2605 C C . TYR A 1 332 ? 7.282 15.275 -19.759 1.00 40.19 332 TYR A C 1
ATOM 2607 O O . TYR A 1 332 ? 6.867 15.989 -18.848 1.00 40.19 332 TYR A O 1
ATOM 2615 N N . ARG A 1 333 ? 8.599 15.039 -19.903 1.00 45.25 333 ARG A N 1
ATOM 2616 C CA . ARG A 1 333 ? 9.651 15.645 -19.055 1.00 45.25 333 ARG A CA 1
ATOM 2617 C C . ARG A 1 333 ? 9.743 17.163 -19.237 1.00 45.25 333 ARG A C 1
ATOM 2619 O O . ARG A 1 333 ? 9.947 17.880 -18.261 1.00 45.25 333 ARG A O 1
ATOM 2626 N N . THR A 1 334 ? 9.605 17.647 -20.468 1.00 46.78 334 THR A N 1
ATOM 2627 C CA . THR A 1 334 ? 9.628 19.084 -20.795 1.00 46.78 334 THR A CA 1
ATOM 2628 C C . THR A 1 334 ? 8.402 19.812 -20.256 1.00 46.78 334 THR A C 1
ATOM 2630 O O . THR A 1 334 ? 8.531 20.907 -19.721 1.00 46.78 334 THR A O 1
ATOM 2633 N N . GLU A 1 335 ? 7.231 19.183 -20.336 1.00 45.59 335 GLU A N 1
ATOM 2634 C CA . GLU A 1 335 ? 5.970 19.774 -19.880 1.00 45.59 335 GLU A CA 1
ATOM 2635 C C . GLU A 1 335 ? 5.856 19.759 -18.345 1.00 45.59 335 GLU A C 1
ATOM 2637 O O . GLU A 1 335 ? 5.503 20.769 -17.744 1.00 45.59 335 GLU A O 1
ATOM 2642 N N . ALA A 1 336 ? 6.251 18.666 -17.678 1.00 42.69 336 ALA A N 1
ATOM 2643 C CA . ALA A 1 336 ? 6.221 18.577 -16.213 1.00 42.69 336 ALA A CA 1
ATOM 2644 C C . ALA A 1 336 ? 7.311 19.416 -15.510 1.00 42.69 336 ALA A C 1
ATOM 2646 O O . ALA A 1 336 ? 7.182 19.724 -14.327 1.00 42.69 336 ALA A O 1
ATOM 2647 N N . GLY A 1 337 ? 8.388 19.778 -16.216 1.00 36.97 337 GLY A N 1
ATOM 2648 C CA . GLY A 1 337 ? 9.444 20.660 -15.710 1.00 36.97 337 GLY A CA 1
ATOM 2649 C C . GLY A 1 337 ? 9.165 22.159 -15.889 1.00 36.97 337 GLY A C 1
ATOM 2650 O O . GLY A 1 337 ? 9.851 22.969 -15.268 1.00 36.97 337 GLY A O 1
ATOM 2651 N N . GLY A 1 338 ? 8.179 22.536 -16.713 1.00 34.84 338 GLY A N 1
ATOM 2652 C CA . GLY A 1 338 ? 7.882 23.933 -17.054 1.00 34.84 338 GLY A CA 1
ATOM 2653 C C . GLY A 1 338 ? 7.251 24.744 -15.918 1.00 34.84 338 GLY A C 1
ATOM 2654 O O . GLY A 1 338 ? 7.591 25.913 -15.742 1.00 34.84 338 GLY A O 1
ATOM 2655 N N . ASP A 1 339 ? 6.411 24.121 -15.089 1.00 37.50 339 ASP A N 1
ATOM 2656 C CA . ASP A 1 339 ? 5.672 24.831 -14.032 1.00 37.50 339 ASP A CA 1
ATOM 2657 C C . ASP A 1 339 ? 6.516 25.139 -12.784 1.00 37.50 339 ASP A C 1
ATOM 2659 O O . ASP A 1 339 ? 6.225 26.081 -12.047 1.00 37.50 339 ASP A O 1
ATOM 2663 N N . ALA A 1 340 ? 7.613 24.409 -12.555 1.00 37.59 340 ALA A N 1
ATOM 2664 C CA . ALA A 1 340 ? 8.496 24.654 -11.410 1.00 37.59 340 ALA A CA 1
ATOM 2665 C C . ALA A 1 340 ? 9.418 25.875 -11.602 1.00 37.59 340 ALA A C 1
ATOM 2667 O O . ALA A 1 340 ? 9.959 26.400 -10.629 1.00 37.59 340 ALA A O 1
ATOM 2668 N N . ALA A 1 341 ? 9.606 26.343 -12.840 1.00 34.91 341 ALA A N 1
ATOM 2669 C CA . ALA A 1 341 ? 10.486 27.471 -13.147 1.00 34.91 341 ALA A CA 1
ATOM 2670 C C . ALA A 1 341 ? 9.773 28.839 -13.114 1.00 34.91 341 ALA A C 1
ATOM 2672 O O . ALA A 1 341 ? 10.442 29.871 -13.064 1.00 34.91 341 ALA A O 1
ATOM 2673 N N . ALA A 1 342 ? 8.435 28.872 -13.109 1.00 36.53 342 ALA A N 1
ATOM 2674 C CA . ALA A 1 342 ? 7.663 30.110 -13.252 1.00 36.53 342 ALA A CA 1
ATOM 2675 C C . ALA A 1 342 ? 7.487 30.926 -11.951 1.00 36.53 342 ALA A C 1
ATOM 2677 O O . ALA A 1 342 ? 7.036 32.068 -12.012 1.00 36.53 342 ALA A O 1
ATOM 2678 N N . THR A 1 343 ? 7.867 30.403 -10.779 1.00 38.22 343 THR A N 1
ATOM 2679 C CA . THR A 1 343 ? 7.683 31.085 -9.477 1.00 38.22 343 THR A CA 1
ATOM 2680 C C . THR A 1 343 ? 8.967 31.594 -8.813 1.00 38.22 343 THR A C 1
ATOM 2682 O O . THR A 1 343 ? 8.898 32.219 -7.756 1.00 38.22 343 THR A O 1
ATOM 2685 N N . ALA A 1 344 ? 10.139 31.444 -9.437 1.00 35.62 344 ALA A N 1
ATOM 2686 C CA . ALA A 1 344 ? 11.392 32.012 -8.929 1.00 35.62 344 ALA A CA 1
ATOM 2687 C C . ALA A 1 344 ? 11.709 33.370 -9.588 1.00 35.62 344 ALA A C 1
ATOM 2689 O O . ALA A 1 344 ? 12.639 33.508 -10.386 1.00 35.62 344 ALA A O 1
ATOM 2690 N N . GLY A 1 345 ? 10.914 34.391 -9.254 1.00 32.16 345 GLY A N 1
ATOM 2691 C CA . GLY A 1 345 ? 11.185 35.782 -9.620 1.00 32.16 345 GLY A CA 1
ATOM 2692 C C . GLY A 1 345 ? 12.477 36.288 -8.970 1.00 32.16 345 GLY A C 1
ATOM 2693 O O . GLY A 1 345 ? 12.590 36.359 -7.748 1.00 32.16 345 GLY A O 1
ATOM 2694 N N . ARG A 1 346 ? 13.463 36.638 -9.803 1.00 35.00 346 ARG A N 1
ATOM 2695 C CA . ARG A 1 346 ? 14.748 37.235 -9.414 1.00 35.00 346 ARG A CA 1
ATOM 2696 C C . ARG A 1 346 ? 14.549 38.642 -8.835 1.00 35.00 346 ARG A C 1
ATOM 2698 O O . ARG A 1 346 ? 14.121 39.539 -9.554 1.00 35.00 346 ARG A O 1
ATOM 2705 N N . GLY A 1 347 ? 14.946 38.851 -7.581 1.00 33.41 347 GLY A N 1
ATOM 2706 C CA . GLY A 1 347 ? 15.299 40.172 -7.044 1.00 33.41 347 GLY A CA 1
ATOM 2707 C C . GLY A 1 347 ? 16.814 40.419 -7.165 1.00 33.41 347 GLY A C 1
ATOM 2708 O O . GLY A 1 347 ? 17.580 39.453 -7.114 1.00 33.41 347 GLY A O 1
ATOM 2709 N N . PRO A 1 348 ? 17.278 41.667 -7.362 1.00 34.47 348 PRO A N 1
ATOM 2710 C CA . PRO A 1 348 ? 18.689 41.958 -7.595 1.00 34.47 348 PRO A CA 1
ATOM 2711 C C . PRO A 1 348 ? 19.518 41.816 -6.311 1.00 34.47 348 PRO A C 1
ATOM 2713 O O . PRO A 1 348 ? 19.150 42.308 -5.246 1.00 34.47 348 PRO A O 1
ATOM 2716 N N . VAL A 1 349 ? 20.664 41.149 -6.441 1.00 33.31 349 VAL A N 1
ATOM 2717 C CA . VAL A 1 349 ? 21.657 40.936 -5.382 1.00 33.31 349 VAL A CA 1
ATOM 2718 C C . VAL A 1 349 ? 22.367 42.258 -5.078 1.00 33.31 349 VAL A C 1
ATOM 2720 O O . VAL A 1 349 ? 23.076 42.788 -5.931 1.00 33.31 349 VAL A O 1
ATOM 2723 N N . GLN A 1 350 ? 22.200 42.781 -3.860 1.00 32.62 350 GLN A N 1
ATOM 2724 C CA . GLN A 1 350 ? 23.075 43.816 -3.307 1.00 32.62 350 GLN A CA 1
ATOM 2725 C C . GLN A 1 350 ? 24.301 43.160 -2.657 1.00 32.62 350 GLN A C 1
ATOM 2727 O O . GLN A 1 350 ? 24.187 42.210 -1.885 1.00 32.62 350 GLN A O 1
ATOM 2732 N N . SER A 1 351 ? 25.480 43.673 -3.003 1.00 34.72 351 SER A N 1
ATOM 2733 C CA . SER A 1 351 ? 26.788 43.263 -2.497 1.00 34.72 351 SER A CA 1
ATOM 2734 C C . SER A 1 351 ? 26.958 43.618 -1.016 1.00 34.72 351 SER A C 1
ATOM 2736 O O . SER A 1 351 ? 26.918 44.797 -0.662 1.00 34.72 351 SER A O 1
ATOM 2738 N N . ALA A 1 352 ? 27.200 42.620 -0.165 1.00 33.66 352 ALA A N 1
ATOM 2739 C CA . ALA A 1 352 ? 27.549 42.819 1.239 1.00 33.66 352 ALA A CA 1
ATOM 2740 C C . ALA A 1 352 ? 29.072 42.963 1.417 1.00 33.66 352 ALA A C 1
ATOM 2742 O O . ALA A 1 352 ? 29.856 42.148 0.934 1.00 33.66 352 ALA A O 1
ATOM 2743 N N . SER A 1 353 ? 29.463 44.025 2.118 1.00 33.03 353 SER A N 1
ATOM 2744 C CA . SER A 1 353 ? 30.815 44.360 2.569 1.00 33.03 353 SER A CA 1
ATOM 2745 C C . SER A 1 353 ? 31.317 43.435 3.689 1.00 33.03 353 SER A C 1
ATOM 2747 O O . SER A 1 353 ? 30.533 42.957 4.507 1.00 33.03 353 SER A O 1
ATOM 2749 N N . ALA A 1 354 ? 32.637 43.230 3.736 1.00 35.03 354 ALA A N 1
ATOM 2750 C CA . ALA A 1 354 ? 33.360 42.407 4.711 1.00 35.03 354 ALA A CA 1
ATOM 2751 C C . ALA A 1 354 ? 33.237 42.902 6.176 1.00 35.03 354 ALA A C 1
ATOM 2753 O O . ALA A 1 354 ? 33.055 44.102 6.393 1.00 35.03 354 ALA A O 1
ATOM 2754 N N . PRO A 1 355 ? 33.378 42.014 7.186 1.00 34.88 355 PRO A N 1
ATOM 2755 C CA . PRO A 1 355 ? 33.320 42.388 8.600 1.00 34.88 355 PRO A CA 1
ATOM 2756 C C . PRO A 1 355 ? 34.691 42.846 9.144 1.00 34.88 355 PRO A C 1
ATOM 2758 O O . PRO A 1 355 ? 35.725 42.443 8.604 1.00 34.88 355 PRO A O 1
ATOM 2761 N N . PRO A 1 356 ? 34.731 43.657 10.222 1.00 38.56 356 PRO A N 1
ATOM 2762 C CA . PRO A 1 356 ? 35.977 44.124 10.813 1.00 38.56 356 PRO A CA 1
ATOM 2763 C C . PRO A 1 356 ? 36.580 43.103 11.787 1.00 38.56 356 PRO A C 1
ATOM 2765 O O . PRO A 1 356 ? 35.881 42.428 12.543 1.00 38.56 356 PRO A O 1
ATOM 2768 N N . THR A 1 357 ? 37.907 43.044 11.775 1.00 37.81 357 THR A N 1
ATOM 2769 C CA . THR A 1 357 ? 38.766 42.311 12.708 1.00 37.81 357 THR A CA 1
ATOM 2770 C C . THR A 1 357 ? 38.752 42.977 14.087 1.00 37.81 357 THR A C 1
ATOM 2772 O O . THR A 1 357 ? 38.878 44.199 14.179 1.00 37.81 357 THR A O 1
ATOM 2775 N N . ILE A 1 358 ? 38.654 42.186 15.158 1.00 37.56 358 ILE A N 1
ATOM 2776 C CA . ILE A 1 358 ? 38.912 42.633 16.533 1.00 37.56 358 ILE A CA 1
ATOM 2777 C C . ILE A 1 358 ? 40.188 41.934 17.019 1.00 37.56 358 ILE A C 1
ATOM 2779 O O . ILE A 1 358 ? 40.200 40.711 17.108 1.00 37.56 358 ILE A O 1
ATOM 2783 N N . HIS A 1 359 ? 41.198 42.780 17.266 1.00 42.38 359 HIS A N 1
ATOM 2784 C CA . HIS A 1 359 ? 42.502 42.635 17.939 1.00 42.38 359 HIS A CA 1
ATOM 2785 C C . HIS A 1 359 ? 43.344 41.367 17.764 1.00 42.38 359 HIS A C 1
ATOM 2787 O O . HIS A 1 359 ? 42.994 40.311 18.331 1.00 42.38 359 HIS A O 1
#

Radius of gyration: 27.22 Å; chains: 1; bounding box: 111×70×79 Å

Sequence (359 aa):
MQSDDDGDLFSFSNSQTTGLASRKEITMEPTDPNAASEYESQPRRFLIISPTRSESFVHRFMPLVDRLAIPHAIFSTYVNPCPDAPRTLRTSNDLWHTAEQVLMFLRDSPSAVVPQYDGYLVASFSDHPLVRQLQGLVYPRPVISLIDACMLVGSQLSDNNNSTWGIITTSVTYENQPAIIYENKFVPRNHQLWHHLGGSMLPFVERAPNAVCLANVSQDDISPRRVKSEQEMMHKLAFAWNEVVNTTIRLIRACGGNISAICLGDTALHGSEPWVHAACKMELGPVKGSQVRIFNAFSAGIICLGAVSWNPWPRFPVEVDRSECWHAVKQYRTEAGGDAAATAGRGPVQSASAPPTIH

pLDDT: mean 72.89, std 23.49, range [27.73, 98.44]